Protein AF-A0A847DV76-F1 (afdb_monomer_lite)

pLDDT: mean 73.94, std 24.5, range [24.81, 95.81]

Secondary structure (DSSP, 8-state):
-EESSSS-HHHHHHHHHEE-TTSSTT--S-EE-HHHHTTTSEEEEETGGGS-HHHHHHHHHHHHHSEEE-BT--SEEE---EEEEEESS-HHHHHHTTSS-HHHHHHHTTEEEE---GGG-GGGHHHHHHHHHHHHHHHHTSPPPEE-HHHHHHHHHS--TTHHHHHHHHHHHHHHH-SSSEE-TTSS-HHHHHHHHTTSSS---------------------------------------EEEEE-----------------------PPPP--SSPPPTTHHHHHHHHHHHHHHHHS----TTSTHHHHHHHHHHHHHHHHHHHHHHHTTT-HHHHHHHHT--HHHHHHHHHHTT-SS--

Foldseek 3Di:
DDEPVVDPLVCSLCQAQWACQPLDDPRNHTDHHPLRVQAVHEDEYEAVLSHAPVVLVQVLCCLPVQWHAHRVGDDIDGGPYWYKYKHFADVVVCCVVVSHPPSSCVQQAPDKDFDDFCQVPLVCLVVLLQVLQCVLQVVVVHDRAAEDPQLSVLSSLQNPPVGSVVSSVQSNCCNPPPPDSYDYLVNGDPSSNVSSVVPPPDDDDDDDDDDDDDDDDDDDDDDDDDDDDDDDDDDDDRDTMIMTIHDDDDDDDDDDDDDDDDDDDDDDDDDDDDDPPPQDPCNVVVVVVVVVVVVVVPDDPDDPDPPPVVVVVVVVLVVLCVLLVVLCVVVVNPLCSSCVVVVHDSVVSVVSCVVSVVPPDD

Sequence (362 aa):
ALNTAAIPRELLESELFGHERGAFTGAQQMRRGRFEQAEGGTLFLDEIGDMPAELQTRLLRVLSDGQYYRVGGHQPQKANVRVIAATHQNLEERVRQGLFREDLFHRLNVIRLRLPPLRERPADVPLLARHFLQSSARELGGEAKRLTAAAMEAMTRFSWPGNVRQLENTCRWLTVMAPAQLVDAADLPPEIRDAGQTGTAGEGEPADAADTRSGERDPGAAGSGISGSARPESHASGPVAGAVVAERTVVGRSGADGSRLTDSPVSAIAPIADSADGPTPDAWVALLESEVARRLSAQLPGEPGESHSELMEQLSRAFETAVIGTALKHTRGRRIDAALKLGIGRNTITRKIQDLHLEDDG

Structure (mmCIF, N/CA/C/O backbone):
data_AF-A0A847DV76-F1
#
_entry.id   AF-A0A847DV76-F1
#
loop_
_atom_site.group_PDB
_atom_site.id
_atom_site.type_symbol
_atom_site.label_atom_id
_atom_site.label_alt_id
_atom_site.label_comp_id
_atom_site.label_asym_id
_atom_site.label_entity_id
_atom_site.label_seq_id
_atom_site.pdbx_PDB_ins_code
_atom_site.Cartn_x
_atom_site.Cartn_y
_atom_site.Cartn_z
_atom_site.occupancy
_atom_site.B_iso_or_equiv
_atom_site.auth_seq_id
_atom_site.auth_comp_id
_atom_site.auth_asym_id
_atom_site.auth_atom_id
_atom_site.pdbx_PDB_model_num
ATOM 1 N N . ALA A 1 1 ? -0.202 5.497 3.749 1.00 76.25 1 ALA A N 1
ATOM 2 C CA . ALA A 1 1 ? 0.173 4.070 3.783 1.00 76.25 1 ALA A CA 1
ATOM 3 C C . ALA A 1 1 ? 1.075 3.829 4.982 1.00 76.25 1 ALA A C 1
ATOM 5 O O . ALA A 1 1 ? 1.878 4.704 5.288 1.00 76.25 1 ALA A O 1
ATOM 6 N N . LEU A 1 2 ? 0.923 2.696 5.662 1.00 86.25 2 LEU A N 1
ATOM 7 C CA . LEU A 1 2 ? 1.784 2.266 6.758 1.00 86.25 2 LEU A CA 1
ATOM 8 C C . LEU A 1 2 ? 2.248 0.840 6.471 1.00 86.25 2 LEU A C 1
ATOM 10 O O . LEU A 1 2 ? 1.406 -0.028 6.272 1.00 86.25 2 LEU A O 1
ATOM 14 N N . ASN A 1 3 ? 3.558 0.613 6.461 1.00 86.81 3 ASN A N 1
ATOM 15 C CA . ASN A 1 3 ? 4.128 -0.724 6.360 1.00 86.81 3 ASN A CA 1
ATOM 16 C C . ASN A 1 3 ? 4.506 -1.205 7.764 1.00 86.81 3 ASN A C 1
ATOM 18 O O . ASN A 1 3 ? 5.340 -0.591 8.432 1.00 86.81 3 ASN A O 1
ATOM 22 N N . THR A 1 4 ? 3.843 -2.261 8.227 1.00 81.19 4 THR A N 1
ATOM 23 C CA . THR A 1 4 ? 4.008 -2.809 9.582 1.00 81.19 4 THR A CA 1
ATOM 24 C C . THR A 1 4 ? 5.342 -3.532 9.766 1.00 81.19 4 THR A C 1
ATOM 26 O O . THR A 1 4 ? 5.836 -3.587 10.888 1.00 81.19 4 THR A O 1
ATOM 29 N N . ALA A 1 5 ? 5.943 -4.049 8.690 1.00 80.19 5 ALA A N 1
ATOM 30 C CA . ALA A 1 5 ? 7.220 -4.758 8.726 1.00 80.19 5 ALA A CA 1
ATOM 31 C C . ALA A 1 5 ? 8.427 -3.805 8.790 1.00 80.19 5 ALA A C 1
ATOM 33 O O . ALA A 1 5 ? 9.481 -4.174 9.300 1.00 80.19 5 ALA A O 1
ATOM 34 N N . ALA A 1 6 ? 8.280 -2.570 8.299 1.00 80.31 6 ALA A N 1
ATOM 35 C CA . ALA A 1 6 ? 9.358 -1.581 8.265 1.00 80.31 6 ALA A CA 1
ATOM 36 C C . ALA A 1 6 ? 9.566 -0.828 9.595 1.00 80.31 6 ALA A C 1
ATOM 38 O O . ALA A 1 6 ? 10.595 -0.178 9.775 1.00 80.31 6 ALA A O 1
ATOM 39 N N . ILE A 1 7 ? 8.594 -0.872 10.512 1.00 82.75 7 ILE A N 1
ATOM 40 C CA . ILE A 1 7 ? 8.602 -0.085 11.752 1.00 82.75 7 ILE A CA 1
ATOM 41 C C . ILE A 1 7 ? 8.810 -1.019 12.950 1.00 82.75 7 ILE A C 1
ATOM 43 O O . ILE A 1 7 ? 8.120 -2.035 13.050 1.00 82.75 7 ILE A O 1
ATOM 47 N N . PRO A 1 8 ? 9.708 -0.683 13.898 1.00 83.88 8 PRO A N 1
ATOM 48 C CA . PRO A 1 8 ? 9.866 -1.451 15.128 1.00 83.88 8 PRO A CA 1
ATOM 49 C C . PRO A 1 8 ? 8.537 -1.634 15.866 1.00 83.88 8 PRO A C 1
ATOM 51 O O . PRO A 1 8 ? 7.743 -0.698 15.975 1.00 83.88 8 PRO A O 1
ATOM 54 N N . ARG A 1 9 ? 8.317 -2.829 16.424 1.00 79.44 9 ARG A N 1
ATOM 55 C CA . ARG A 1 9 ? 7.053 -3.214 17.084 1.00 79.44 9 ARG A CA 1
ATOM 56 C C . ARG A 1 9 ? 6.612 -2.214 18.157 1.00 79.44 9 ARG A C 1
ATOM 58 O O . ARG A 1 9 ? 5.436 -1.877 18.227 1.00 79.44 9 ARG A O 1
ATOM 65 N N . GLU A 1 10 ? 7.569 -1.706 18.929 1.00 78.31 10 GLU A N 1
ATOM 66 C CA . GLU A 1 10 ? 7.357 -0.733 20.010 1.00 78.31 10 GLU A CA 1
ATOM 67 C C . GLU A 1 10 ? 6.863 0.631 19.497 1.00 78.31 10 GLU A C 1
ATOM 69 O O . GLU A 1 10 ? 6.075 1.309 20.152 1.00 78.31 10 GLU A O 1
ATOM 74 N N . LEU A 1 11 ? 7.286 1.030 18.294 1.00 85.06 11 LEU A N 1
ATOM 75 C CA . LEU A 1 11 ? 6.891 2.298 17.676 1.00 85.06 11 LEU A CA 1
ATOM 76 C C . LEU A 1 11 ? 5.621 2.166 16.836 1.00 85.06 11 LEU A C 1
ATOM 78 O O . LEU A 1 11 ? 4.919 3.156 16.631 1.00 85.06 11 LEU A O 1
ATOM 82 N N . LEU A 1 12 ? 5.303 0.956 16.373 1.00 88.75 12 LEU A N 1
ATOM 83 C CA . LEU A 1 12 ? 4.153 0.697 15.511 1.00 88.75 12 LEU A CA 1
ATOM 84 C C . LEU A 1 12 ? 2.830 1.098 16.179 1.00 88.75 12 LEU A C 1
ATOM 86 O O . LEU A 1 12 ? 1.960 1.678 15.530 1.00 88.75 12 LEU A O 1
ATOM 90 N N . GLU A 1 13 ? 2.696 0.847 17.483 1.00 89.44 13 GLU A N 1
ATOM 91 C CA . GLU A 1 13 ? 1.523 1.249 18.265 1.00 89.44 13 GLU A CA 1
ATOM 92 C C . GLU A 1 13 ? 1.326 2.770 18.264 1.00 89.44 13 GLU A C 1
ATOM 94 O O . GLU A 1 13 ? 0.246 3.284 17.960 1.00 89.44 13 GLU A O 1
ATOM 99 N N . SER A 1 14 ? 2.407 3.482 18.575 1.00 90.12 14 SER A N 1
ATOM 100 C CA . SER A 1 14 ? 2.467 4.937 18.659 1.00 90.12 14 SER A CA 1
ATOM 101 C C . SER A 1 14 ? 2.244 5.597 17.294 1.00 90.12 14 SER A C 1
ATOM 103 O O . SER A 1 14 ? 1.562 6.616 17.203 1.00 90.12 14 SER A O 1
ATOM 105 N N . GLU A 1 15 ? 2.745 4.999 16.211 1.00 91.31 15 GLU A N 1
ATOM 106 C CA . GLU A 1 15 ? 2.480 5.455 14.843 1.00 91.31 15 GLU A CA 1
ATOM 107 C C . GLU A 1 15 ? 1.010 5.252 14.451 1.00 91.31 15 GLU A C 1
ATOM 109 O O . GLU A 1 15 ? 0.398 6.164 13.897 1.00 91.31 15 GLU A O 1
ATOM 114 N N . LEU A 1 16 ? 0.410 4.094 14.747 1.00 91.94 16 LEU A N 1
ATOM 115 C CA . LEU A 1 16 ? -0.977 3.790 14.374 1.00 91.94 16 LEU A CA 1
ATOM 116 C C . LEU A 1 16 ? -1.990 4.654 15.127 1.00 91.94 16 LEU A C 1
ATOM 118 O O . LEU A 1 16 ? -2.822 5.319 14.502 1.00 91.94 16 LEU A O 1
ATOM 122 N N . PHE A 1 17 ? -1.915 4.647 16.457 1.00 92.06 17 PHE A N 1
ATOM 123 C CA . PHE A 1 17 ? -2.936 5.234 17.329 1.00 92.06 17 PHE A CA 1
ATOM 124 C C . PHE A 1 17 ? -2.552 6.616 17.868 1.00 92.06 17 PHE A C 1
ATOM 126 O O . PHE A 1 17 ? -3.416 7.356 18.339 1.00 92.06 17 PHE A O 1
ATOM 133 N N . GLY A 1 18 ? -1.283 7.013 17.755 1.00 91.81 18 GLY A N 1
ATOM 134 C CA . GLY A 1 18 ? -0.777 8.225 18.391 1.00 91.81 18 GLY A CA 1
ATOM 135 C C . GLY A 1 18 ? -0.586 8.032 19.892 1.00 91.81 18 GLY A C 1
ATOM 136 O O . GLY A 1 18 ? -1.056 7.059 20.479 1.00 91.81 18 GLY A O 1
ATOM 137 N N . HIS A 1 19 ? 0.086 8.979 20.533 1.00 92.88 19 HIS A N 1
ATOM 138 C CA . HIS A 1 19 ? 0.346 8.936 21.970 1.00 92.88 19 HIS A CA 1
ATOM 139 C C . HIS A 1 19 ? 0.135 10.300 22.616 1.00 92.88 19 HIS A C 1
ATOM 141 O O . HIS A 1 19 ? 0.280 11.344 21.969 1.00 92.88 19 HIS A O 1
ATOM 147 N N . GLU A 1 20 ? -0.206 10.278 23.900 1.00 92.00 20 GLU A N 1
ATOM 148 C CA . GLU A 1 20 ? -0.226 11.468 24.747 1.00 92.00 20 GLU A CA 1
ATOM 149 C C . GLU A 1 20 ? 1.145 11.723 25.387 1.00 92.00 20 GLU A C 1
ATOM 151 O O . GLU A 1 20 ? 2.027 10.860 25.418 1.00 92.00 20 GLU A O 1
ATOM 156 N N . ARG A 1 21 ? 1.340 12.943 25.895 1.00 89.81 21 ARG A N 1
ATOM 157 C CA . ARG A 1 21 ? 2.575 13.316 26.589 1.00 89.81 21 ARG A CA 1
ATOM 158 C C . ARG A 1 21 ? 2.752 12.437 27.831 1.00 89.81 21 ARG A C 1
ATOM 160 O O . ARG A 1 21 ? 1.871 12.395 28.681 1.00 89.81 21 ARG A O 1
ATOM 167 N N . GLY A 1 22 ? 3.910 11.795 27.958 1.00 86.81 22 GLY A N 1
ATOM 168 C CA . GLY A 1 22 ? 4.229 10.911 29.083 1.00 86.81 22 GLY A CA 1
ATOM 169 C C . GLY A 1 22 ? 3.727 9.471 28.943 1.00 86.81 22 GLY A C 1
ATOM 170 O O . GLY A 1 22 ? 3.822 8.720 29.905 1.00 86.81 22 GLY A O 1
ATOM 171 N N . ALA A 1 23 ? 3.230 9.065 27.769 1.00 84.94 23 ALA A N 1
ATOM 172 C CA . ALA A 1 23 ? 2.740 7.704 27.539 1.00 84.94 23 ALA A CA 1
ATOM 173 C C . ALA A 1 23 ? 3.823 6.609 27.651 1.00 84.94 23 ALA A C 1
ATOM 175 O O . ALA A 1 23 ? 3.513 5.475 28.001 1.00 84.94 23 ALA A O 1
ATOM 176 N N . PHE A 1 24 ? 5.082 6.936 27.345 1.00 84.19 24 PHE A N 1
ATOM 177 C CA . PHE A 1 24 ? 6.247 6.058 27.495 1.00 84.19 24 PHE A CA 1
ATOM 178 C C . PHE A 1 24 ? 7.521 6.896 27.700 1.00 84.19 24 PHE A C 1
ATOM 180 O O . PHE A 1 24 ? 7.518 8.119 27.516 1.00 84.19 24 PHE A O 1
ATOM 187 N N . THR A 1 25 ? 8.628 6.255 28.077 1.00 79.81 25 THR A N 1
ATOM 188 C CA . THR A 1 25 ? 9.931 6.915 28.255 1.00 79.81 25 THR A CA 1
ATOM 189 C C . THR A 1 25 ? 10.411 7.520 26.931 1.00 79.81 25 THR A C 1
ATOM 191 O O . THR A 1 25 ? 10.775 6.792 26.013 1.00 79.81 25 THR A O 1
ATOM 194 N N . GLY A 1 26 ? 10.386 8.852 26.819 1.00 80.50 26 GLY A N 1
ATOM 195 C CA . GLY A 1 26 ? 10.710 9.587 25.584 1.00 80.50 26 GLY A CA 1
ATOM 196 C C . GLY A 1 26 ? 9.523 10.305 24.927 1.00 80.50 26 GLY A C 1
ATOM 197 O O . GLY A 1 26 ? 9.728 11.133 24.043 1.00 80.50 26 GLY A O 1
ATOM 198 N N . ALA A 1 27 ? 8.290 10.077 25.394 1.00 83.38 27 ALA A N 1
ATOM 199 C CA . ALA A 1 27 ? 7.085 10.760 24.914 1.00 83.38 27 ALA A CA 1
ATOM 200 C C . ALA A 1 27 ? 6.976 12.202 25.456 1.00 83.38 27 ALA A C 1
ATOM 202 O O . ALA A 1 27 ? 6.121 12.510 26.291 1.00 83.38 27 ALA A O 1
ATOM 203 N N . GLN A 1 28 ? 7.863 13.098 25.015 1.00 85.62 28 GLN A N 1
ATOM 204 C CA . GLN A 1 28 ? 7.880 14.494 25.478 1.00 85.62 28 GLN A CA 1
ATOM 205 C C . GLN A 1 28 ? 6.750 15.352 24.901 1.00 85.62 28 GLN A C 1
ATOM 207 O O . GLN A 1 28 ? 6.351 16.342 25.515 1.00 85.62 28 GLN A O 1
ATOM 212 N N . GLN A 1 29 ? 6.219 14.975 23.741 1.00 87.31 29 GLN A N 1
ATOM 213 C CA . GLN A 1 29 ? 5.149 15.693 23.057 1.00 87.31 29 GLN A CA 1
ATOM 214 C C . GLN A 1 29 ? 4.031 14.728 22.680 1.00 87.31 29 GLN A C 1
ATOM 216 O O . GLN A 1 29 ? 4.242 13.526 22.572 1.00 87.31 29 GLN A O 1
ATOM 221 N N . MET A 1 30 ? 2.831 15.262 22.482 1.00 88.62 30 MET A N 1
ATOM 222 C CA . MET A 1 30 ? 1.710 14.497 21.949 1.00 88.62 30 MET A CA 1
ATOM 223 C C . MET A 1 30 ? 1.869 14.333 20.437 1.00 88.62 30 MET A C 1
ATOM 225 O O . MET A 1 30 ? 2.147 15.304 19.731 1.00 88.62 30 MET A O 1
ATOM 229 N N . ARG A 1 31 ? 1.630 13.122 19.922 1.00 90.00 31 ARG A N 1
ATOM 230 C CA . ARG A 1 31 ? 1.707 12.830 18.484 1.00 90.00 31 ARG A CA 1
ATOM 231 C C . ARG A 1 31 ? 0.409 12.222 17.972 1.00 90.00 31 ARG A C 1
ATOM 233 O O . ARG A 1 31 ? -0.179 11.342 18.600 1.00 90.00 31 ARG A O 1
ATOM 240 N N . ARG A 1 32 ? -0.034 12.698 16.807 1.00 91.06 32 ARG A N 1
ATOM 241 C CA . ARG A 1 32 ? -1.234 12.208 16.111 1.00 91.06 32 ARG A CA 1
ATOM 242 C C . ARG A 1 32 ? -0.916 10.915 15.363 1.00 91.06 32 ARG A C 1
ATOM 244 O O . ARG A 1 32 ? 0.050 10.883 14.598 1.00 91.06 32 ARG A O 1
ATOM 251 N N . GLY A 1 33 ? -1.739 9.888 15.558 1.00 92.12 33 GLY A N 1
ATOM 252 C CA . GLY A 1 33 ? -1.591 8.590 14.896 1.00 92.12 33 GLY A CA 1
ATOM 253 C C . GLY A 1 33 ? -2.041 8.592 13.436 1.00 92.12 33 GLY A C 1
ATOM 254 O O . GLY A 1 33 ? -2.679 9.537 12.968 1.00 92.12 33 GLY A O 1
ATOM 255 N N . ARG A 1 34 ? -1.754 7.507 12.712 1.00 92.31 34 ARG A N 1
ATOM 256 C CA . ARG A 1 34 ? -2.187 7.322 11.319 1.00 92.31 34 ARG A CA 1
ATOM 257 C C . ARG A 1 34 ? -3.696 7.213 11.164 1.00 92.31 34 ARG A C 1
ATOM 259 O O . ARG A 1 34 ? -4.202 7.710 10.165 1.00 92.31 34 ARG A O 1
ATOM 266 N N . PHE A 1 35 ? -4.408 6.646 12.138 1.00 92.50 35 PHE A N 1
ATOM 267 C CA . PHE A 1 35 ? -5.875 6.668 12.125 1.00 92.50 35 PHE A CA 1
ATOM 268 C C . PHE A 1 35 ? -6.417 8.098 12.138 1.00 92.50 35 PHE A C 1
ATOM 270 O O . PHE A 1 35 ? -7.274 8.437 11.333 1.00 92.50 35 PHE A O 1
ATOM 277 N N . GLU A 1 36 ? -5.836 8.963 12.967 1.00 91.50 36 GLU A N 1
ATOM 278 C CA . GLU A 1 36 ? -6.245 10.365 13.068 1.00 91.50 36 GLU A CA 1
ATOM 279 C C . GLU A 1 36 ? -5.897 11.176 11.810 1.00 91.50 36 GLU A C 1
ATOM 281 O O . GLU A 1 36 ? -6.612 12.098 11.427 1.00 91.50 36 GLU A O 1
ATOM 286 N N . GLN A 1 37 ? -4.765 10.859 11.175 1.00 91.56 37 GLN A N 1
ATOM 287 C CA . GLN A 1 37 ? -4.332 11.498 9.928 1.00 91.56 37 GLN A CA 1
ATOM 288 C C . GLN A 1 37 ? -5.180 11.061 8.727 1.00 91.56 37 GLN A C 1
ATOM 290 O O . GLN A 1 37 ? -5.309 11.823 7.774 1.00 91.56 37 GLN A O 1
ATOM 295 N N . ALA A 1 38 ? -5.730 9.845 8.766 1.00 93.12 38 ALA A N 1
ATOM 296 C CA . ALA A 1 38 ? -6.545 9.266 7.703 1.00 93.12 38 ALA A CA 1
ATOM 297 C C . ALA A 1 38 ? -8.055 9.496 7.898 1.00 93.12 38 ALA A C 1
ATOM 299 O O . ALA A 1 38 ? -8.848 8.909 7.162 1.00 93.12 38 ALA A O 1
ATOM 300 N N . GLU A 1 39 ? -8.452 10.324 8.867 1.00 92.38 39 GLU A N 1
ATOM 301 C CA . GLU A 1 39 ? -9.852 10.640 9.162 1.00 92.38 39 GLU A CA 1
ATOM 302 C C . GLU A 1 39 ? -10.585 11.173 7.919 1.00 92.38 39 GLU A C 1
ATOM 304 O O . GLU A 1 39 ? -10.122 12.097 7.250 1.00 92.38 39 GLU A O 1
ATOM 309 N N . GLY A 1 40 ? -11.729 10.568 7.593 1.00 92.69 40 GLY A N 1
ATOM 310 C CA . GLY A 1 40 ? -12.506 10.847 6.380 1.00 92.69 40 GLY A CA 1
ATOM 311 C C . GLY A 1 40 ? -11.904 10.283 5.085 1.00 92.69 40 GLY A C 1
ATOM 312 O O . GLY A 1 40 ? -12.438 10.541 4.008 1.00 92.69 40 GLY A O 1
ATOM 313 N N . GLY A 1 41 ? -10.805 9.530 5.167 1.00 94.31 41 GLY A N 1
ATOM 314 C CA . GLY A 1 41 ? -10.060 9.001 4.029 1.00 94.31 41 GLY A CA 1
ATOM 315 C C . GLY A 1 41 ? -9.880 7.483 4.069 1.00 94.31 41 GLY A C 1
ATOM 316 O O . GLY A 1 41 ? -10.758 6.726 4.483 1.00 94.31 41 GLY A O 1
ATOM 317 N N . THR A 1 42 ? -8.727 7.023 3.576 1.00 94.81 42 THR A N 1
ATOM 318 C CA . THR A 1 42 ? -8.368 5.599 3.517 1.00 94.81 42 THR A CA 1
ATOM 319 C C . THR A 1 42 ? -7.003 5.357 4.153 1.00 94.81 42 THR A C 1
ATOM 321 O O . THR A 1 42 ? -6.023 6.027 3.827 1.00 94.81 42 THR A O 1
ATOM 324 N N . LEU A 1 43 ? -6.924 4.358 5.029 1.00 94.19 43 LEU A N 1
ATOM 325 C CA . LEU A 1 43 ? -5.695 3.858 5.622 1.00 94.19 43 LEU A CA 1
ATOM 326 C C . LEU A 1 43 ? -5.293 2.545 4.947 1.00 94.19 43 LEU A C 1
ATOM 328 O O . LEU A 1 43 ? -5.984 1.534 5.058 1.00 94.19 43 LEU A O 1
ATOM 332 N N . PHE A 1 44 ? -4.150 2.577 4.262 1.00 95.81 44 PHE A N 1
ATOM 333 C CA . PHE A 1 44 ? -3.509 1.386 3.711 1.00 95.81 44 PHE A CA 1
ATOM 334 C C . PHE A 1 44 ? -2.527 0.791 4.725 1.00 95.81 44 PHE A C 1
AT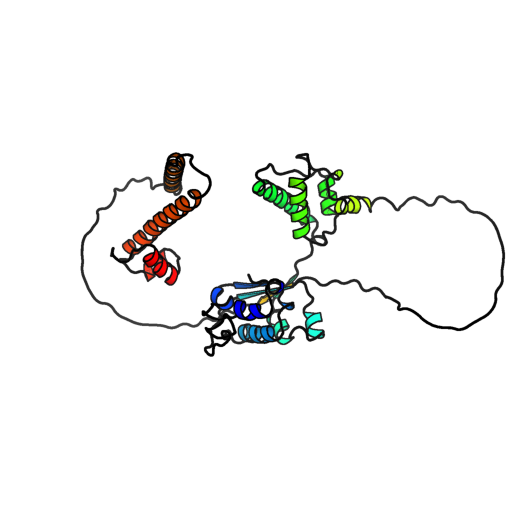OM 336 O O . PHE A 1 44 ? -1.579 1.480 5.116 1.00 95.81 44 PHE A O 1
ATOM 343 N N . LEU A 1 45 ? -2.770 -0.454 5.133 1.00 93.88 45 LEU A N 1
ATOM 344 C CA . LEU A 1 45 ? -1.955 -1.254 6.042 1.00 93.88 45 LEU A CA 1
ATOM 345 C C . LEU A 1 45 ? -1.239 -2.342 5.241 1.00 93.88 45 LEU A C 1
ATOM 347 O O . LEU A 1 45 ? -1.839 -3.350 4.882 1.00 93.88 45 LEU A O 1
ATOM 351 N N . ASP A 1 46 ? 0.036 -2.128 4.961 1.00 94.25 46 ASP A N 1
ATOM 352 C CA . ASP A 1 46 ? 0.881 -3.107 4.291 1.00 94.25 46 ASP A CA 1
ATOM 353 C C . ASP A 1 46 ? 1.500 -4.058 5.318 1.00 94.25 46 ASP A C 1
ATOM 355 O O . ASP A 1 46 ? 1.838 -3.640 6.425 1.00 94.25 46 ASP A O 1
ATOM 359 N N . GLU A 1 47 ? 1.635 -5.322 4.941 1.00 93.62 47 GLU A N 1
ATOM 360 C CA . GLU A 1 47 ? 2.109 -6.432 5.773 1.00 93.62 47 GLU A CA 1
ATOM 361 C C . GLU A 1 47 ? 1.328 -6.690 7.071 1.00 93.62 47 GLU A C 1
ATOM 363 O O . GLU A 1 47 ? 1.882 -7.031 8.118 1.00 93.62 47 GLU A O 1
ATOM 368 N N . ILE A 1 48 ? -0.006 -6.609 7.007 1.00 93.19 48 ILE A N 1
ATOM 369 C CA . ILE A 1 48 ? -0.879 -6.701 8.190 1.00 93.19 48 ILE A CA 1
ATOM 370 C C . ILE A 1 48 ? -0.638 -7.937 9.061 1.00 93.19 48 ILE A C 1
ATOM 372 O O . ILE A 1 48 ? -0.823 -7.876 10.274 1.00 93.19 48 ILE A O 1
ATOM 376 N N . GLY A 1 49 ? -0.220 -9.061 8.482 1.00 90.31 49 GLY A N 1
ATOM 377 C CA . GLY A 1 49 ? -0.026 -10.256 9.285 1.00 90.31 49 GLY A CA 1
ATOM 378 C C . GLY A 1 49 ? 1.199 -10.180 10.212 1.00 90.31 49 GLY A C 1
ATOM 379 O O . GLY A 1 49 ? 1.212 -10.887 11.212 1.00 90.31 49 GLY A O 1
ATOM 380 N N . ASP A 1 50 ? 2.182 -9.306 9.959 1.00 89.50 50 ASP A N 1
ATOM 381 C CA . ASP A 1 50 ? 3.330 -9.095 10.865 1.00 89.50 50 ASP A CA 1
ATOM 382 C C . ASP A 1 50 ? 2.990 -8.221 12.082 1.00 89.50 50 ASP A C 1
ATOM 384 O O . ASP A 1 50 ? 3.839 -7.937 12.930 1.00 89.50 50 ASP A O 1
ATOM 388 N N . MET A 1 51 ? 1.723 -7.820 12.200 1.00 90.62 51 MET A N 1
ATOM 389 C CA . MET A 1 51 ? 1.210 -7.067 13.332 1.00 90.62 51 MET A CA 1
ATOM 390 C C . MET A 1 51 ? 1.200 -7.915 14.621 1.00 90.62 51 MET A C 1
ATOM 392 O O . MET A 1 51 ? 0.600 -8.991 14.638 1.00 90.62 51 MET A O 1
ATOM 396 N N . PRO A 1 52 ? 1.768 -7.419 15.737 1.00 91.12 52 PRO A N 1
ATOM 397 C CA . PRO A 1 52 ? 1.680 -8.073 17.045 1.00 91.12 52 PRO A CA 1
ATOM 398 C C . PRO A 1 52 ? 0.236 -8.257 17.541 1.00 91.12 52 PRO A C 1
ATOM 400 O O . PRO A 1 52 ? -0.624 -7.407 17.302 1.00 91.12 52 PRO A O 1
ATOM 403 N N . ALA A 1 53 ? -0.021 -9.322 18.310 1.00 90.06 53 ALA A N 1
ATOM 404 C CA . ALA A 1 53 ? -1.358 -9.684 18.807 1.00 90.06 53 ALA A CA 1
ATOM 405 C C . ALA A 1 53 ? -2.052 -8.576 19.631 1.00 90.06 53 ALA A C 1
ATOM 407 O O . ALA A 1 53 ? -3.274 -8.395 19.564 1.00 90.06 53 ALA A O 1
ATOM 408 N N . GLU A 1 54 ? -1.277 -7.791 20.382 1.00 88.69 54 GLU A N 1
ATOM 409 C CA . GLU A 1 54 ? -1.787 -6.650 21.151 1.00 88.69 54 GLU A CA 1
ATOM 410 C C . GLU A 1 54 ? -2.389 -5.574 20.234 1.00 88.69 54 GLU A C 1
ATOM 412 O O . GLU A 1 54 ? -3.485 -5.065 20.490 1.00 88.69 54 GLU A O 1
ATOM 417 N N . LEU A 1 55 ? -1.727 -5.292 19.108 1.00 91.50 55 LEU A N 1
ATOM 418 C CA . LEU A 1 55 ? -2.204 -4.330 18.115 1.00 91.50 55 LEU A CA 1
ATOM 419 C C . LEU A 1 55 ? -3.375 -4.878 17.306 1.00 91.50 55 LEU A C 1
ATOM 421 O O . LEU A 1 55 ? -4.297 -4.119 17.012 1.00 91.50 55 LEU A O 1
ATOM 425 N N . GLN A 1 56 ? -3.397 -6.185 17.025 1.00 93.62 56 GLN A N 1
ATOM 426 C CA . GLN A 1 56 ? -4.536 -6.840 16.373 1.00 93.62 56 GLN A CA 1
ATOM 427 C C . GLN A 1 56 ? -5.829 -6.627 17.177 1.00 93.62 56 GLN A C 1
ATOM 429 O O . GLN A 1 56 ? -6.866 -6.280 16.616 1.00 93.62 56 GLN A O 1
ATOM 434 N N . THR A 1 57 ? -5.754 -6.751 18.506 1.00 90.69 57 THR A N 1
ATOM 435 C CA . THR A 1 57 ? -6.905 -6.541 19.400 1.00 90.69 57 THR A CA 1
ATOM 436 C C . THR A 1 57 ? -7.409 -5.096 19.347 1.00 90.69 57 THR A C 1
ATOM 438 O O . THR A 1 57 ? -8.616 -4.850 19.338 1.00 90.69 57 THR A O 1
ATOM 441 N N . ARG A 1 58 ? -6.501 -4.117 19.280 1.00 90.56 58 ARG A N 1
ATOM 442 C CA . ARG A 1 58 ? -6.883 -2.704 19.156 1.00 90.56 58 ARG A CA 1
ATOM 443 C C . ARG A 1 58 ? -7.455 -2.386 17.784 1.00 90.56 58 ARG A C 1
ATOM 445 O O . ARG A 1 58 ? -8.479 -1.717 17.708 1.00 90.56 58 ARG A O 1
ATOM 452 N N . LEU A 1 59 ? -6.842 -2.902 16.721 1.00 93.06 59 LEU A N 1
ATOM 453 C CA . LEU A 1 59 ? -7.342 -2.753 15.359 1.00 93.06 59 LEU A CA 1
ATOM 454 C C . LEU A 1 59 ? -8.755 -3.330 15.221 1.00 93.06 59 LEU A C 1
ATOM 456 O O . LEU A 1 59 ? -9.622 -2.679 14.646 1.00 93.06 59 LEU A O 1
ATOM 460 N N . LEU A 1 60 ? -9.013 -4.500 15.808 1.00 92.94 60 LEU A N 1
ATOM 461 C CA . LEU A 1 60 ? -10.345 -5.101 15.843 1.00 92.94 60 LEU A CA 1
ATOM 462 C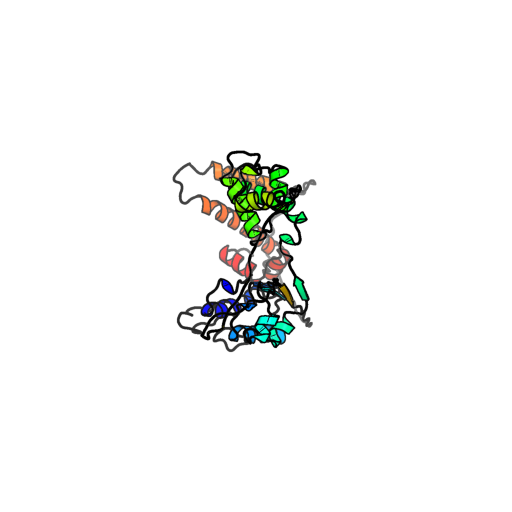 C . LEU A 1 60 ? -11.380 -4.171 16.487 1.00 92.94 60 LEU A C 1
ATOM 464 O O . LEU A 1 60 ? -12.475 -4.025 15.942 1.00 92.94 60 LEU A O 1
ATOM 468 N N . ARG A 1 61 ? -11.042 -3.520 17.610 1.00 90.75 61 ARG A N 1
ATOM 469 C CA . ARG A 1 61 ? -11.924 -2.532 18.258 1.00 90.75 61 ARG A CA 1
ATOM 470 C C . ARG A 1 61 ? -12.205 -1.346 17.343 1.00 90.75 61 ARG A C 1
ATOM 472 O O . ARG A 1 61 ? -13.357 -0.958 17.206 1.00 90.75 61 ARG A O 1
ATOM 479 N N . VAL A 1 62 ? -11.190 -0.830 16.648 1.00 92.56 62 VAL A N 1
ATOM 480 C CA . VAL A 1 62 ? -11.385 0.271 15.688 1.00 92.56 62 VAL A CA 1
ATOM 481 C C . VAL A 1 62 ? -12.325 -0.146 14.563 1.00 92.56 62 VAL A C 1
ATOM 483 O O . VAL A 1 62 ? -13.262 0.577 14.239 1.00 92.56 62 VAL A O 1
ATOM 486 N N . LEU A 1 63 ? -12.113 -1.332 13.989 1.00 91.69 63 LEU A N 1
ATOM 487 C CA . LEU A 1 63 ? -12.928 -1.837 12.887 1.00 91.69 63 LEU A CA 1
ATOM 488 C C . LEU A 1 63 ? -14.359 -2.176 13.315 1.00 91.69 63 LEU A C 1
ATOM 490 O O . LEU A 1 63 ? -15.267 -2.077 12.488 1.00 91.69 63 LEU A O 1
ATOM 494 N N . SER A 1 64 ? -14.562 -2.598 14.564 1.00 88.62 64 SER A N 1
ATOM 495 C CA . SER A 1 64 ? -15.865 -3.020 15.096 1.00 88.62 64 SER A CA 1
ATOM 496 C C . SER A 1 64 ? -16.680 -1.844 15.626 1.00 88.62 64 SER A C 1
ATOM 498 O O . SER A 1 64 ? -17.816 -1.655 15.187 1.00 88.62 64 SER A O 1
ATOM 500 N N . ASP A 1 65 ? -16.075 -1.038 16.499 1.00 88.00 65 ASP A N 1
ATOM 501 C CA . ASP A 1 65 ? -16.740 0.012 17.275 1.00 88.00 65 ASP A CA 1
ATOM 502 C C . ASP A 1 65 ? -16.565 1.409 16.656 1.00 88.00 65 ASP A C 1
ATOM 504 O O . ASP A 1 65 ? -17.261 2.347 17.040 1.00 88.00 65 ASP A O 1
ATOM 508 N N . GLY A 1 66 ? -15.631 1.578 15.711 1.00 88.00 66 GLY A N 1
ATOM 509 C CA . GLY A 1 66 ? -15.336 2.874 15.089 1.00 88.00 66 GLY A CA 1
ATOM 510 C C . GLY A 1 66 ? -14.655 3.865 16.035 1.00 88.00 66 GLY A C 1
ATOM 511 O O . GLY A 1 66 ? -14.710 5.074 15.809 1.00 88.00 66 GLY A O 1
ATOM 512 N N . GLN A 1 67 ? -14.041 3.376 17.113 1.00 91.38 67 GLN A N 1
ATOM 513 C CA . GLN A 1 67 ? -13.350 4.199 18.102 1.00 91.38 67 GLN A CA 1
ATOM 514 C C . GLN A 1 67 ? -12.045 3.558 18.568 1.00 91.38 67 GLN A C 1
ATOM 516 O O . GLN A 1 67 ? -11.881 2.337 18.544 1.00 91.38 67 GLN A O 1
ATOM 521 N N . TYR A 1 68 ? -11.110 4.394 19.005 1.00 92.12 68 TYR A N 1
ATOM 522 C CA . TYR A 1 68 ? -9.815 3.976 19.531 1.00 92.12 68 TYR A CA 1
ATOM 523 C C . TYR A 1 68 ? -9.318 4.945 20.602 1.00 92.12 68 TYR A C 1
ATOM 525 O O . TYR A 1 68 ? -9.851 6.038 20.769 1.00 92.12 68 TYR A O 1
ATOM 533 N N . TYR A 1 69 ? -8.274 4.548 21.322 1.00 91.25 69 TYR A N 1
ATOM 534 C CA . TYR A 1 69 ? -7.619 5.377 22.331 1.00 91.25 69 TYR A CA 1
ATOM 535 C C . TYR A 1 69 ? -6.175 5.629 21.911 1.00 91.25 69 TYR A C 1
ATOM 537 O O . TYR A 1 69 ? -5.530 4.745 21.341 1.00 91.25 69 TYR A O 1
ATOM 545 N N . ARG A 1 70 ? -5.666 6.828 22.205 1.00 91.75 70 ARG A N 1
ATOM 546 C CA . ARG A 1 70 ? -4.229 7.117 22.102 1.00 91.75 70 ARG A CA 1
ATOM 547 C C . ARG A 1 70 ? -3.475 6.273 23.130 1.00 91.75 70 ARG A C 1
ATOM 549 O O . ARG A 1 70 ? -4.022 5.941 24.181 1.00 91.75 70 ARG A O 1
ATOM 556 N N . VAL A 1 71 ? -2.207 5.972 22.869 1.00 90.38 71 VAL A N 1
ATOM 557 C CA . VAL A 1 71 ? -1.342 5.339 23.875 1.00 90.38 71 VAL A CA 1
ATOM 558 C C . VAL A 1 71 ? -1.216 6.277 25.077 1.00 90.38 71 VAL A C 1
ATOM 560 O O . VAL A 1 71 ? -0.869 7.449 24.912 1.00 90.38 71 VAL A O 1
ATOM 563 N N . GLY A 1 72 ? -1.547 5.770 26.266 1.00 86.88 72 GLY A N 1
ATOM 564 C CA . GLY A 1 72 ? -1.592 6.545 27.512 1.00 86.88 72 GLY A CA 1
ATOM 565 C C . GLY A 1 72 ? -2.799 7.481 27.656 1.00 86.88 72 GLY A C 1
ATOM 566 O O . GLY A 1 72 ? -2.928 8.123 28.690 1.00 86.88 72 GLY A O 1
ATOM 567 N N . GLY A 1 73 ? -3.682 7.553 26.655 1.00 87.00 73 GLY A N 1
ATOM 568 C CA . GLY A 1 73 ? -4.868 8.404 26.682 1.00 87.00 73 GLY A CA 1
ATOM 569 C C . GLY A 1 73 ? -6.113 7.674 27.178 1.00 87.00 73 GLY A C 1
ATOM 570 O O . GLY A 1 73 ? -6.304 6.483 26.932 1.00 87.00 73 GLY A O 1
ATOM 571 N N . HIS A 1 74 ? -7.005 8.412 27.838 1.00 87.00 74 HIS A N 1
ATOM 572 C CA . HIS A 1 74 ? -8.270 7.879 28.365 1.00 87.00 74 HIS A CA 1
ATOM 573 C C . HIS A 1 74 ? -9.503 8.337 27.577 1.00 87.00 74 HIS A C 1
ATOM 575 O O . HIS A 1 74 ? -10.603 7.832 27.797 1.00 87.00 74 HIS A O 1
ATOM 581 N N . GLN A 1 75 ? -9.339 9.285 26.651 1.00 89.19 75 GLN A N 1
ATOM 582 C CA . GLN A 1 75 ? -10.441 9.799 25.841 1.00 89.19 75 GLN A CA 1
ATOM 583 C C . GLN A 1 75 ? -10.602 8.985 24.548 1.00 89.19 75 GLN A C 1
ATOM 585 O O . GLN A 1 75 ? -9.636 8.883 23.782 1.00 89.19 75 GLN A O 1
ATOM 590 N N . PRO A 1 76 ? -11.801 8.436 24.268 1.00 91.38 76 PRO A N 1
ATOM 591 C CA . PRO A 1 76 ? -12.059 7.743 23.014 1.00 91.38 76 PRO A CA 1
ATOM 592 C C . PRO A 1 76 ? -12.053 8.734 21.844 1.00 91.38 76 PRO A C 1
ATOM 594 O O . PRO A 1 76 ? -12.645 9.811 21.908 1.00 91.38 76 PRO A O 1
ATOM 597 N N . GLN A 1 77 ? -11.393 8.349 20.759 1.00 90.44 77 GLN A N 1
ATOM 598 C CA . GLN A 1 77 ? -11.345 9.061 19.486 1.00 90.44 77 GLN A CA 1
ATOM 599 C C . GLN A 1 77 ? -12.174 8.284 18.466 1.00 90.44 77 GLN A C 1
ATOM 601 O O . GLN A 1 77 ? -12.024 7.067 18.351 1.00 90.44 77 GLN A O 1
ATOM 606 N N . LYS A 1 78 ? -13.047 8.970 17.724 1.00 90.19 78 LYS A N 1
ATOM 607 C CA . LYS A 1 78 ? -13.771 8.351 16.607 1.00 90.19 78 LYS A CA 1
ATOM 608 C C . LYS A 1 78 ? -12.814 8.151 15.432 1.00 90.19 78 LYS A C 1
ATOM 610 O O . LYS A 1 78 ? -11.991 9.020 15.169 1.00 90.19 78 LYS A O 1
ATOM 615 N N . ALA A 1 79 ? -12.939 7.017 14.753 1.00 89.50 79 ALA A N 1
ATOM 616 C CA . ALA A 1 79 ? -12.230 6.714 13.519 1.00 89.50 79 ALA A CA 1
ATOM 617 C C . ALA A 1 79 ? -13.246 6.518 12.395 1.00 89.50 79 ALA A C 1
ATOM 619 O O . ALA A 1 79 ? -13.924 5.491 12.333 1.00 89.50 79 ALA A O 1
ATOM 620 N N . ASN A 1 80 ? -13.330 7.487 11.490 1.00 92.00 80 ASN A N 1
ATOM 621 C CA . ASN A 1 80 ? -14.058 7.346 10.236 1.00 92.00 80 ASN A CA 1
ATOM 622 C C . ASN A 1 80 ? -13.057 7.140 9.097 1.00 92.00 80 ASN A C 1
ATOM 624 O O . ASN A 1 80 ? -12.710 8.076 8.378 1.00 92.00 80 ASN A O 1
ATOM 628 N N . VAL A 1 81 ? -12.546 5.916 8.968 1.00 93.00 81 VAL A N 1
ATOM 629 C CA . VAL A 1 81 ? -11.456 5.598 8.039 1.00 93.00 81 VAL A CA 1
ATOM 630 C C . VAL A 1 81 ? -11.755 4.300 7.304 1.00 93.00 81 VAL A C 1
ATOM 632 O O . VAL A 1 81 ? -12.034 3.275 7.927 1.00 93.00 81 VAL A O 1
ATOM 635 N N . ARG A 1 82 ? -11.636 4.310 5.973 1.00 93.25 82 ARG A N 1
ATOM 636 C CA . ARG A 1 82 ? -11.664 3.080 5.175 1.00 93.25 82 ARG A CA 1
ATOM 637 C C . ARG A 1 82 ? -10.341 2.342 5.336 1.00 93.25 82 ARG A C 1
ATOM 639 O O . ARG A 1 82 ? -9.288 2.934 5.125 1.00 93.25 82 ARG A O 1
ATOM 646 N N . VAL A 1 83 ? -10.373 1.054 5.661 1.00 92.69 83 VAL A N 1
ATOM 647 C CA . VAL A 1 83 ? -9.148 0.263 5.836 1.00 92.69 83 VAL A CA 1
ATOM 648 C C . VAL A 1 83 ? -8.945 -0.660 4.642 1.00 92.69 83 VAL A C 1
ATOM 650 O O . VAL A 1 83 ? -9.840 -1.420 4.268 1.00 92.69 83 VAL A O 1
ATOM 653 N N . ILE A 1 84 ? -7.753 -0.581 4.052 1.00 94.81 84 ILE A N 1
ATOM 654 C CA . ILE A 1 84 ? -7.263 -1.516 3.039 1.00 94.81 84 ILE A CA 1
ATOM 655 C C . ILE A 1 84 ? -6.017 -2.171 3.616 1.00 94.81 84 ILE A C 1
ATOM 657 O O . ILE A 1 84 ? -5.034 -1.489 3.881 1.00 94.81 84 ILE A O 1
ATOM 661 N N . ALA A 1 85 ? -6.053 -3.477 3.825 1.00 94.44 85 ALA A N 1
ATOM 662 C CA . ALA A 1 85 ? -4.907 -4.238 4.297 1.00 94.44 85 ALA A CA 1
ATOM 663 C C . ALA A 1 85 ? -4.259 -5.003 3.140 1.00 94.44 85 ALA A C 1
ATOM 665 O O . ALA A 1 85 ? -4.947 -5.355 2.191 1.00 94.44 85 ALA A O 1
ATOM 666 N N . ALA A 1 86 ? -2.964 -5.283 3.220 1.00 94.44 86 ALA A N 1
ATOM 667 C CA . ALA A 1 86 ? -2.233 -6.175 2.329 1.00 94.44 86 ALA A CA 1
ATOM 668 C C . ALA A 1 86 ? -1.265 -7.034 3.148 1.00 94.44 86 ALA A C 1
ATOM 670 O O . ALA A 1 86 ? -0.807 -6.626 4.212 1.00 94.44 86 ALA A O 1
ATOM 671 N N . THR A 1 87 ? -0.972 -8.245 2.683 1.00 93.25 87 THR A N 1
ATOM 672 C CA . THR A 1 87 ? 0.071 -9.097 3.268 1.00 93.25 87 THR A CA 1
ATOM 673 C C . THR A 1 87 ? 0.534 -10.131 2.262 1.00 93.25 87 THR A C 1
ATOM 675 O O . THR A 1 87 ? -0.283 -10.592 1.468 1.00 93.25 87 THR A O 1
ATOM 678 N N . HIS A 1 88 ? 1.810 -10.521 2.318 1.00 90.12 88 HIS A N 1
ATOM 679 C CA . HIS A 1 88 ? 2.349 -11.644 1.541 1.00 90.12 88 HIS A CA 1
ATOM 680 C C . HIS A 1 88 ? 2.128 -13.025 2.176 1.00 90.12 88 HIS A C 1
ATOM 682 O O . HIS A 1 88 ? 2.344 -14.042 1.520 1.00 90.12 88 HIS A O 1
ATOM 688 N N . GLN A 1 89 ? 1.715 -13.085 3.442 1.00 89.56 89 GLN A N 1
ATOM 689 C CA . GLN A 1 89 ? 1.614 -14.345 4.178 1.00 89.56 89 GLN A CA 1
ATOM 690 C C . GLN A 1 89 ? 0.197 -14.917 4.127 1.00 89.56 89 GLN A C 1
ATOM 692 O O . GLN A 1 89 ? -0.786 -14.194 3.974 1.00 89.56 89 GLN A O 1
ATOM 697 N N . ASN A 1 90 ? 0.093 -16.234 4.300 1.00 91.62 90 ASN A N 1
ATOM 698 C CA . ASN A 1 90 ? -1.192 -16.917 4.404 1.00 91.62 90 ASN A CA 1
ATOM 699 C C . ASN A 1 90 ? -1.831 -16.618 5.768 1.00 91.62 90 ASN A C 1
ATOM 701 O O . ASN A 1 90 ? -1.372 -17.131 6.790 1.00 91.62 90 ASN A O 1
ATOM 705 N N . LEU A 1 91 ? -2.858 -15.767 5.797 1.00 92.19 91 LEU A N 1
ATOM 706 C CA . LEU A 1 91 ? -3.520 -15.415 7.054 1.00 92.19 91 LEU A CA 1
ATOM 707 C C . LEU A 1 91 ? -4.289 -16.600 7.639 1.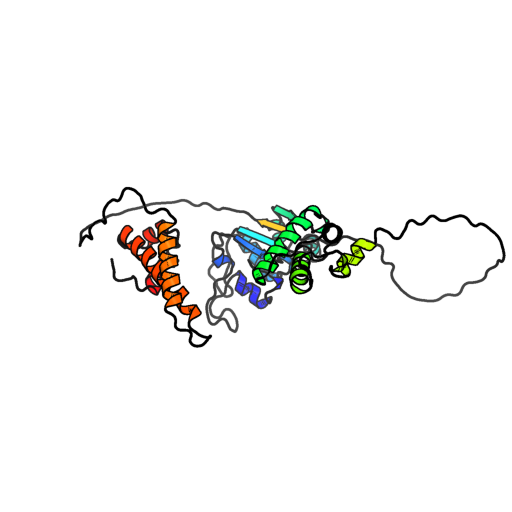00 92.19 91 LEU A C 1
ATOM 709 O O . LEU A 1 91 ? -4.302 -16.745 8.855 1.00 92.19 91 LEU A O 1
ATOM 713 N N . GLU A 1 92 ? -4.862 -17.474 6.812 1.00 92.38 92 GLU A N 1
ATOM 714 C CA . GLU A 1 92 ? -5.580 -18.664 7.275 1.00 92.38 92 GLU A CA 1
ATOM 715 C C . GLU A 1 92 ? -4.659 -19.617 8.055 1.00 92.38 92 GLU A C 1
ATOM 717 O O . GLU A 1 92 ? -5.024 -20.130 9.114 1.00 92.38 92 GLU A O 1
ATOM 722 N N . GLU A 1 93 ? -3.433 -19.808 7.568 1.00 94.81 93 GLU A N 1
ATOM 723 C CA . GLU A 1 93 ? -2.398 -20.578 8.259 1.00 94.81 93 GLU A CA 1
ATOM 724 C C . GLU A 1 93 ? -1.967 -19.893 9.561 1.00 94.81 93 GLU A C 1
ATOM 726 O O . GLU A 1 93 ? -1.879 -20.537 10.606 1.00 94.81 93 GLU A O 1
ATOM 731 N N . ARG A 1 94 ? -1.758 -18.569 9.534 1.00 92.31 94 ARG A N 1
ATOM 732 C CA . ARG A 1 94 ? -1.379 -17.809 10.736 1.00 92.31 94 ARG A CA 1
ATOM 733 C C . ARG A 1 94 ? -2.466 -17.811 11.809 1.00 92.31 94 ARG A C 1
ATOM 735 O O . ARG A 1 94 ? -2.131 -17.814 12.993 1.00 92.31 94 ARG A O 1
ATOM 742 N N . VAL A 1 95 ? -3.738 -17.859 11.417 1.00 94.06 95 VAL A N 1
ATOM 743 C CA . VAL A 1 95 ? -4.861 -18.063 12.341 1.00 94.06 95 VAL A CA 1
ATOM 744 C C . VAL A 1 95 ? -4.793 -19.454 12.965 1.00 94.06 95 VAL A C 1
ATOM 746 O O . VAL A 1 95 ? -4.860 -19.572 14.187 1.00 94.06 95 VAL A O 1
ATOM 749 N N . ARG A 1 96 ? -4.560 -20.505 12.166 1.00 94.38 96 ARG A N 1
ATOM 750 C CA . ARG A 1 96 ? -4.420 -21.880 12.680 1.00 94.38 96 ARG A CA 1
ATOM 751 C C . ARG A 1 96 ? -3.259 -22.029 13.668 1.00 94.38 96 ARG A C 1
ATOM 753 O O . ARG A 1 96 ? -3.361 -22.788 14.624 1.00 94.38 96 ARG A O 1
ATOM 760 N N . GLN A 1 97 ? -2.176 -21.289 13.451 1.00 93.88 97 GLN A N 1
ATOM 761 C CA . GLN A 1 97 ? -1.000 -21.256 14.326 1.00 93.88 97 GLN A CA 1
ATOM 762 C C . GLN A 1 97 ? -1.175 -20.353 15.562 1.00 93.88 97 GLN A C 1
ATOM 764 O O . GLN A 1 97 ? -0.271 -20.275 16.390 1.00 93.88 97 GLN A O 1
ATOM 769 N N . GLY A 1 98 ? -2.302 -19.642 15.695 1.00 90.94 98 GLY A N 1
ATOM 770 C CA . GLY A 1 98 ? -2.557 -18.710 16.799 1.00 90.94 98 GLY A CA 1
ATOM 771 C C . GLY A 1 98 ? -1.738 -17.413 16.745 1.00 90.94 98 GLY A C 1
ATOM 772 O O . GLY A 1 98 ? -1.727 -16.654 17.711 1.00 90.94 98 GLY A O 1
ATOM 773 N N . LEU A 1 99 ? -1.055 -17.139 15.628 1.00 90.75 99 LEU A N 1
ATOM 774 C CA . LEU A 1 99 ? -0.253 -15.925 15.416 1.00 90.75 99 LEU A CA 1
ATOM 775 C C . LEU A 1 99 ? -1.097 -14.740 14.930 1.00 90.75 99 LEU A C 1
ATOM 777 O O . LEU A 1 99 ? -0.690 -13.582 15.050 1.00 90.75 99 LEU A O 1
ATOM 781 N N . PHE A 1 100 ? -2.275 -15.022 14.380 1.00 94.75 100 PHE A N 1
ATOM 782 C CA . PHE A 1 100 ? -3.228 -14.019 13.932 1.00 94.75 100 PHE A CA 1
ATOM 783 C C . PHE A 1 100 ? -4.611 -14.325 14.493 1.00 94.75 100 PHE A C 1
ATOM 785 O O . PHE A 1 100 ? -5.034 -15.479 14.521 1.00 94.75 100 PHE A O 1
ATOM 792 N N . ARG A 1 101 ? -5.327 -13.304 14.958 1.00 93.94 101 ARG A N 1
ATOM 793 C CA . ARG A 1 101 ? -6.650 -13.511 15.540 1.00 93.94 101 ARG A CA 1
ATOM 794 C C . ARG A 1 101 ? -7.692 -13.801 14.460 1.00 93.94 101 ARG A C 1
ATOM 796 O O . ARG A 1 101 ? -7.796 -13.088 13.461 1.00 93.94 101 ARG A O 1
ATOM 803 N N . GLU A 1 102 ? -8.498 -14.826 14.710 1.00 94.12 102 GLU A N 1
ATOM 804 C CA . GLU A 1 102 ? -9.584 -15.256 13.827 1.00 94.12 102 GLU A CA 1
ATOM 805 C C . GLU A 1 102 ? -10.646 -14.156 13.639 1.00 94.12 102 GLU A C 1
ATOM 807 O O . GLU A 1 102 ? -11.064 -13.869 12.518 1.00 94.12 102 GLU A O 1
ATOM 812 N N . ASP A 1 103 ? -11.017 -13.462 14.720 1.00 93.75 103 ASP A N 1
ATOM 813 C CA . ASP A 1 103 ? -11.992 -12.362 14.706 1.00 93.75 103 ASP A CA 1
ATOM 814 C C . ASP A 1 103 ? -11.583 -11.208 13.767 1.00 93.75 103 ASP A C 1
ATOM 816 O O . ASP A 1 103 ? -12.385 -10.721 12.962 1.00 93.75 103 ASP A O 1
ATOM 820 N N . LEU A 1 104 ? -10.314 -10.804 13.815 1.00 93.81 104 LEU A N 1
ATOM 821 C CA . LEU A 1 104 ? -9.746 -9.790 12.936 1.00 93.81 104 LEU A CA 1
ATOM 822 C C . LEU A 1 104 ? -9.672 -10.281 11.488 1.00 93.81 104 LEU A C 1
ATOM 824 O O . LEU A 1 104 ? -9.984 -9.514 10.575 1.00 93.81 104 LEU A O 1
ATOM 828 N N . PHE A 1 105 ? -9.293 -11.545 11.270 1.00 93.38 105 PHE A N 1
ATOM 829 C CA . PHE A 1 105 ? -9.250 -12.135 9.933 1.00 93.38 105 PHE A CA 1
ATOM 830 C C . PHE A 1 105 ? -10.618 -12.064 9.252 1.00 93.38 105 PHE A C 1
ATOM 832 O O . PHE A 1 105 ? -10.709 -11.537 8.145 1.00 93.38 105 PHE A O 1
ATOM 839 N N . HIS A 1 106 ? -11.689 -12.492 9.922 1.00 92.00 106 HIS A N 1
ATOM 840 C CA . HIS A 1 106 ? -13.038 -12.424 9.355 1.00 92.00 106 HIS A CA 1
ATOM 841 C C . HIS A 1 106 ? -13.507 -10.991 9.091 1.00 92.00 106 HIS A C 1
ATOM 843 O O . HIS A 1 106 ? -14.207 -10.748 8.108 1.00 92.00 106 HIS A O 1
ATOM 849 N N . ARG A 1 107 ? -13.110 -10.023 9.929 1.00 91.81 107 ARG A N 1
ATOM 850 C CA . ARG A 1 107 ? -13.482 -8.614 9.735 1.00 91.81 107 ARG A CA 1
ATOM 851 C C . ARG A 1 107 ? -12.738 -7.950 8.578 1.00 91.81 107 ARG A C 1
ATOM 853 O O . ARG A 1 107 ? -13.292 -7.053 7.946 1.00 91.81 107 ARG A O 1
ATOM 860 N N . LEU A 1 108 ? -11.502 -8.364 8.312 1.00 91.81 108 LEU A N 1
ATOM 861 C CA . LEU A 1 108 ? -10.732 -7.897 7.160 1.00 91.81 108 LEU A CA 1
ATOM 862 C C . LEU A 1 108 ? -11.184 -8.602 5.877 1.00 91.81 108 LEU A C 1
ATOM 864 O O . LEU A 1 108 ? -11.356 -7.944 4.855 1.00 91.81 108 LEU A O 1
ATOM 868 N N . ASN A 1 109 ? -11.420 -9.915 5.940 1.00 89.06 109 ASN A N 1
ATOM 869 C CA . ASN A 1 109 ? -11.711 -10.798 4.808 1.00 89.06 109 ASN A CA 1
ATOM 870 C C . ASN A 1 109 ? -13.159 -10.736 4.310 1.00 89.06 109 ASN A C 1
ATOM 872 O O . ASN A 1 109 ? -13.781 -11.761 4.046 1.00 89.06 109 ASN A O 1
ATOM 876 N N . VAL A 1 110 ? -13.678 -9.517 4.150 1.00 90.06 110 VAL A N 1
ATOM 877 C CA . VAL A 1 110 ? -14.975 -9.264 3.507 1.00 90.06 110 VAL A CA 1
ATOM 878 C C . VAL A 1 110 ? -14.821 -9.283 1.986 1.00 90.06 110 VAL A C 1
ATOM 880 O O . VAL A 1 110 ? -15.563 -9.968 1.290 1.00 90.06 110 VAL A O 1
ATOM 883 N N . ILE A 1 111 ? -13.828 -8.555 1.466 1.00 91.31 111 ILE A N 1
ATOM 884 C CA . ILE A 1 111 ? -13.494 -8.515 0.038 1.00 91.31 111 ILE A CA 1
ATOM 885 C C . ILE A 1 111 ? -12.011 -8.832 -0.109 1.00 91.31 111 ILE A C 1
ATOM 887 O O . ILE A 1 111 ? -11.173 -8.035 0.313 1.00 91.31 111 ILE A O 1
ATOM 891 N N . ARG A 1 112 ? -11.690 -9.970 -0.737 1.00 89.69 112 ARG A N 1
ATOM 892 C CA . ARG A 1 112 ? -10.314 -10.406 -1.004 1.00 89.69 112 ARG A CA 1
ATOM 893 C C . ARG A 1 112 ? -9.942 -10.188 -2.462 1.00 89.69 112 ARG A C 1
ATOM 895 O O . ARG A 1 112 ? -10.562 -10.755 -3.358 1.00 89.69 112 ARG A O 1
ATOM 902 N N . LEU A 1 113 ? -8.866 -9.442 -2.685 1.00 91.94 113 LEU A N 1
ATOM 903 C CA . LEU A 1 113 ? -8.248 -9.276 -3.996 1.00 91.94 113 LEU A CA 1
ATOM 904 C C . LEU A 1 113 ? -6.922 -10.042 -4.029 1.00 91.94 113 LEU A C 1
ATOM 906 O O . LEU A 1 113 ? -5.973 -9.701 -3.319 1.00 91.94 113 LEU A O 1
ATOM 910 N N . ARG A 1 114 ? -6.862 -11.097 -4.851 1.00 89.38 114 ARG A N 1
ATOM 911 C CA . ARG A 1 114 ? -5.630 -11.847 -5.133 1.00 89.38 114 ARG A CA 1
ATOM 912 C C . ARG A 1 114 ? -4.874 -11.132 -6.247 1.00 89.38 114 ARG A C 1
ATOM 914 O O . ARG A 1 114 ? -5.381 -11.037 -7.360 1.00 89.38 114 ARG A O 1
ATOM 921 N N . LEU A 1 115 ? -3.659 -10.668 -5.961 1.00 91.06 115 LEU A N 1
ATOM 922 C CA . LEU A 1 115 ? -2.765 -10.131 -6.986 1.00 91.06 115 LEU A CA 1
ATOM 923 C C . LEU A 1 115 ? -1.941 -11.285 -7.577 1.00 91.06 115 LEU A C 1
ATOM 925 O O . LEU A 1 115 ? -1.088 -11.826 -6.870 1.00 91.06 115 LEU A O 1
ATOM 929 N N . PRO A 1 116 ? -2.176 -11.695 -8.841 1.00 91.62 116 PRO A N 1
ATOM 930 C CA . PRO A 1 116 ? -1.415 -12.787 -9.429 1.00 91.62 116 PRO A CA 1
ATOM 931 C C . PRO A 1 116 ? 0.060 -12.382 -9.589 1.00 91.62 116 PRO A C 1
ATOM 933 O O . PRO A 1 116 ? 0.343 -11.241 -9.969 1.00 91.62 116 PRO A O 1
ATOM 936 N N . PRO A 1 117 ? 1.016 -13.277 -9.312 1.00 94.00 117 PRO A N 1
ATOM 937 C CA . PRO A 1 117 ? 2.425 -13.035 -9.597 1.00 94.00 117 PRO A CA 1
ATOM 938 C C . PRO A 1 117 ? 2.656 -12.864 -11.105 1.00 94.00 117 PRO A C 1
ATOM 940 O O . PRO A 1 117 ? 1.847 -13.301 -11.921 1.00 94.00 117 PRO A O 1
ATOM 943 N N . LEU A 1 118 ? 3.773 -12.251 -11.492 1.00 93.06 118 LEU A N 1
ATOM 944 C CA . LEU A 1 118 ? 4.054 -11.887 -12.886 1.00 93.06 118 LEU A CA 1
ATOM 945 C C . LEU A 1 118 ? 4.116 -13.113 -13.820 1.00 93.06 118 LEU A C 1
ATOM 947 O O . LEU A 1 118 ? 3.660 -13.040 -14.955 1.00 93.06 118 LEU A O 1
ATOM 951 N N . ARG A 1 119 ? 4.547 -14.272 -13.302 1.00 92.50 119 ARG A N 1
ATOM 952 C CA . ARG A 1 119 ? 4.494 -15.575 -13.997 1.00 92.50 119 ARG A CA 1
ATOM 953 C C . ARG A 1 119 ? 3.091 -16.032 -14.416 1.00 92.50 119 ARG A C 1
ATOM 955 O O . ARG A 1 119 ? 2.969 -16.795 -15.363 1.00 92.50 119 ARG A O 1
ATOM 962 N N . GLU A 1 120 ? 2.040 -15.599 -13.718 1.00 93.38 120 GLU A N 1
ATOM 963 C CA . GLU A 1 120 ? 0.641 -15.910 -14.069 1.00 93.38 120 GLU A CA 1
ATOM 964 C C . GLU A 1 120 ? 0.072 -14.908 -15.093 1.00 93.38 120 GLU A C 1
ATOM 966 O O . GLU A 1 120 ? -1.037 -15.090 -15.586 1.00 93.38 120 GLU A O 1
ATOM 971 N N . ARG A 1 121 ? 0.825 -13.849 -15.424 1.00 94.31 121 ARG A N 1
ATOM 972 C CA . ARG A 1 121 ? 0.440 -12.782 -16.363 1.00 94.31 121 ARG A CA 1
ATOM 973 C C . ARG A 1 121 ? 1.621 -12.323 -17.239 1.00 94.31 121 ARG A C 1
ATOM 975 O O . ARG A 1 121 ? 1.971 -11.142 -17.240 1.00 94.31 121 ARG A O 1
ATOM 982 N N . PRO A 1 122 ? 2.233 -13.227 -18.024 1.00 90.94 122 PRO A N 1
ATOM 983 C CA . PRO A 1 122 ? 3.396 -12.893 -18.849 1.00 90.94 122 PRO A CA 1
ATOM 984 C C . PRO A 1 122 ? 3.094 -11.818 -19.908 1.00 90.94 122 PRO A C 1
ATOM 986 O O . PRO A 1 122 ? 3.988 -11.072 -20.297 1.00 90.94 122 PRO A O 1
ATOM 989 N N . ALA A 1 123 ? 1.831 -11.675 -20.327 1.00 93.00 123 ALA A N 1
ATOM 990 C CA . ALA A 1 123 ? 1.396 -10.648 -21.276 1.00 93.00 123 ALA A CA 1
ATOM 991 C C . ALA A 1 123 ? 1.617 -9.203 -20.778 1.00 93.00 123 ALA A C 1
ATOM 993 O O . ALA A 1 123 ? 1.743 -8.296 -21.600 1.00 93.00 123 ALA A O 1
ATOM 994 N N . ASP A 1 124 ? 1.716 -8.986 -19.460 1.00 94.31 124 ASP A N 1
ATOM 995 C CA . ASP A 1 124 ? 1.974 -7.662 -18.879 1.00 94.31 124 ASP A CA 1
ATOM 996 C C . ASP A 1 124 ? 3.467 -7.278 -18.947 1.00 94.31 124 ASP A C 1
ATOM 998 O O . ASP A 1 124 ? 3.808 -6.092 -18.899 1.00 94.31 124 ASP A O 1
ATOM 1002 N N . VAL A 1 125 ? 4.374 -8.259 -19.083 1.00 94.50 125 VAL A N 1
ATOM 1003 C CA . VAL A 1 125 ? 5.835 -8.051 -19.031 1.00 94.50 125 VAL A CA 1
ATOM 1004 C C . VAL A 1 125 ? 6.318 -7.052 -20.089 1.00 94.50 125 VAL A C 1
ATOM 1006 O O . VAL A 1 125 ? 7.034 -6.123 -19.710 1.00 94.50 125 VAL A O 1
ATOM 1009 N N . PRO A 1 126 ? 5.920 -7.136 -21.377 1.00 94.44 126 PRO A N 1
ATOM 1010 C CA . PRO A 1 126 ? 6.408 -6.199 -22.386 1.00 94.44 126 PRO A CA 1
ATOM 1011 C C . PRO A 1 126 ? 5.985 -4.751 -22.136 1.00 94.44 126 PRO A C 1
ATOM 1013 O O . PRO A 1 126 ? 6.761 -3.827 -22.391 1.00 94.44 126 PRO A O 1
ATOM 1016 N N . LEU A 1 127 ? 4.765 -4.537 -21.632 1.00 94.81 127 LEU A N 1
ATOM 1017 C CA . LEU A 1 127 ? 4.260 -3.201 -21.317 1.00 94.81 127 LEU A CA 1
ATOM 1018 C C . LEU A 1 127 ? 5.014 -2.609 -20.120 1.00 94.81 127 LEU A C 1
ATOM 1020 O O . LEU A 1 127 ? 5.489 -1.474 -20.189 1.00 94.81 127 LEU A O 1
ATOM 1024 N N . LEU A 1 128 ? 5.176 -3.402 -19.058 1.00 95.44 128 LEU A N 1
ATOM 1025 C CA . LEU A 1 128 ? 5.909 -3.008 -17.857 1.00 95.44 128 LEU A CA 1
ATOM 1026 C C . LEU A 1 128 ? 7.388 -2.735 -18.154 1.00 95.44 128 LEU A C 1
ATOM 1028 O O . LEU A 1 128 ? 7.909 -1.705 -17.737 1.00 95.44 128 LEU A O 1
ATOM 1032 N N . ALA A 1 129 ? 8.055 -3.599 -18.922 1.00 94.31 129 ALA A N 1
ATOM 1033 C CA . ALA A 1 129 ? 9.461 -3.431 -19.287 1.00 94.31 129 ALA A CA 1
ATOM 1034 C C . ALA A 1 129 ? 9.694 -2.123 -20.057 1.00 94.31 129 ALA A C 1
ATOM 1036 O O . ALA A 1 129 ? 10.596 -1.355 -19.726 1.00 94.31 129 ALA A O 1
ATOM 1037 N N . ARG A 1 130 ? 8.839 -1.817 -21.044 1.00 93.06 130 ARG A N 1
ATOM 1038 C CA . ARG A 1 130 ? 8.901 -0.545 -21.787 1.00 93.06 130 ARG A CA 1
ATOM 1039 C C . ARG A 1 130 ? 8.709 0.656 -20.865 1.00 93.06 130 ARG A C 1
ATOM 1041 O O . ARG A 1 130 ? 9.465 1.619 -20.971 1.00 93.06 130 ARG A O 1
ATOM 1048 N N . HIS A 1 131 ? 7.734 0.590 -19.959 1.00 95.44 131 HIS A N 1
ATOM 1049 C CA . HIS A 1 131 ? 7.484 1.652 -18.988 1.00 95.44 131 HIS A CA 1
ATOM 1050 C C . HIS A 1 131 ? 8.690 1.874 -18.061 1.00 95.44 131 HIS A C 1
ATOM 1052 O O . HIS A 1 131 ? 9.140 3.007 -17.903 1.00 95.44 131 HIS A O 1
ATOM 1058 N N . PHE A 1 132 ? 9.264 0.812 -17.488 1.00 95.12 132 PHE A N 1
ATOM 1059 C CA . PHE A 1 132 ? 10.398 0.931 -16.568 1.00 95.12 132 PHE A CA 1
ATOM 1060 C C . PHE A 1 132 ? 11.690 1.377 -17.251 1.00 95.12 132 PHE A C 1
ATOM 1062 O O . PHE A 1 132 ? 12.433 2.157 -16.658 1.00 95.12 132 PHE A O 1
ATOM 1069 N N . LEU A 1 133 ? 11.947 0.959 -18.493 1.00 92.50 133 LEU A N 1
ATOM 1070 C CA . LEU A 1 133 ? 13.078 1.466 -19.280 1.00 92.50 133 LEU A CA 1
ATOM 1071 C C . LEU A 1 133 ? 12.936 2.964 -19.573 1.00 92.50 133 LEU A C 1
ATOM 1073 O O . LEU A 1 133 ? 13.900 3.713 -19.433 1.00 92.50 133 LEU A O 1
ATOM 1077 N N . GLN A 1 134 ? 11.730 3.421 -19.921 1.00 93.62 134 GLN A N 1
ATOM 1078 C CA . GLN A 1 134 ? 11.457 4.847 -20.115 1.00 93.62 134 GLN A CA 1
ATOM 1079 C C . GLN A 1 134 ? 11.588 5.644 -18.813 1.00 93.62 134 GLN A C 1
ATOM 1081 O O . GLN A 1 134 ? 12.196 6.712 -18.814 1.00 93.62 134 GLN A O 1
ATOM 1086 N N . SER A 1 135 ? 11.040 5.130 -17.709 1.00 92.81 135 SER A N 1
ATOM 1087 C CA . SER A 1 135 ? 11.136 5.770 -16.392 1.00 92.81 135 SER A CA 1
ATOM 1088 C C . SER A 1 135 ? 12.591 5.878 -15.933 1.00 92.81 135 SER A C 1
ATOM 1090 O O . SER A 1 135 ? 13.036 6.957 -15.554 1.00 92.81 135 SER A O 1
ATOM 1092 N N . SER A 1 136 ? 13.357 4.790 -16.057 1.00 91.44 136 SER A N 1
ATOM 1093 C CA . SER A 1 136 ? 14.774 4.747 -15.673 1.00 91.44 136 SER A CA 1
ATOM 1094 C C . SER A 1 136 ? 15.619 5.714 -16.501 1.00 91.44 136 SER A C 1
ATOM 1096 O O . SER A 1 136 ? 16.478 6.400 -15.958 1.00 91.44 136 SER A O 1
ATOM 1098 N N . ALA A 1 137 ? 15.363 5.809 -17.808 1.00 90.44 137 ALA A N 1
ATOM 1099 C CA . ALA A 1 137 ? 16.073 6.739 -18.680 1.00 90.44 137 ALA A CA 1
ATOM 1100 C C . ALA A 1 137 ? 15.793 8.207 -18.325 1.00 90.44 137 ALA A C 1
ATOM 1102 O O . ALA A 1 137 ? 16.726 9.005 -18.273 1.00 90.44 137 ALA A O 1
ATOM 1103 N N . ARG A 1 138 ? 14.534 8.549 -18.005 1.00 91.38 138 ARG A N 1
ATOM 1104 C CA . ARG A 1 138 ? 14.162 9.897 -17.540 1.00 91.38 138 ARG A CA 1
ATOM 1105 C C . ARG A 1 138 ? 14.857 10.266 -16.233 1.00 91.38 138 ARG A C 1
ATOM 1107 O O . ARG A 1 138 ? 15.355 11.378 -16.119 1.00 91.38 138 ARG A O 1
ATOM 1114 N N . GLU A 1 139 ? 14.911 9.346 -15.273 1.00 89.94 139 GLU A N 1
ATOM 1115 C CA . GLU A 1 139 ? 15.598 9.575 -13.995 1.00 89.94 139 GLU A CA 1
ATOM 1116 C C . GLU A 1 139 ? 17.112 9.760 -14.156 1.00 89.94 139 GLU A C 1
ATOM 1118 O O . GLU A 1 139 ? 17.708 10.572 -13.455 1.00 89.94 139 GLU A O 1
ATOM 1123 N N . LEU A 1 140 ? 17.733 9.021 -15.078 1.00 87.12 140 LEU A N 1
ATOM 1124 C CA . LEU A 1 140 ? 19.177 9.067 -15.332 1.00 87.12 140 LEU A CA 1
ATOM 1125 C C . LEU A 1 140 ? 19.587 10.161 -16.337 1.00 87.12 140 LEU A C 1
ATOM 1127 O O . LEU A 1 140 ? 20.774 10.303 -16.620 1.00 87.12 140 LEU A O 1
ATOM 1131 N N . GLY A 1 141 ? 18.633 10.925 -16.883 1.00 84.06 141 GLY A N 1
ATOM 1132 C CA . GLY A 1 141 ? 18.898 11.977 -17.871 1.00 84.06 141 GLY A CA 1
ATOM 1133 C C . GLY A 1 141 ? 19.380 11.459 -19.233 1.00 84.06 141 GLY A C 1
ATOM 1134 O O . GLY A 1 141 ? 20.112 12.162 -19.925 1.00 84.06 141 GLY A O 1
ATOM 1135 N N . GLY A 1 142 ? 19.006 10.232 -19.610 1.00 82.50 142 GLY A N 1
ATOM 1136 C CA . GLY A 1 142 ? 19.430 9.570 -20.848 1.00 82.50 142 GLY A CA 1
ATOM 1137 C C . GLY A 1 142 ? 18.276 9.198 -21.784 1.00 82.50 142 GLY A C 1
ATOM 1138 O O . GLY A 1 142 ? 17.099 9.415 -21.494 1.00 82.50 142 GLY A O 1
ATOM 1139 N N . GLU A 1 143 ? 18.613 8.597 -22.926 1.00 85.00 143 GLU A N 1
ATOM 1140 C CA . GLU A 1 143 ? 17.623 8.049 -23.859 1.00 85.00 143 GLU A CA 1
ATOM 1141 C C . GLU A 1 143 ? 17.126 6.665 -23.419 1.00 85.00 143 GLU A C 1
ATOM 1143 O O . GLU A 1 143 ? 17.873 5.851 -22.870 1.00 85.00 143 GLU A O 1
ATOM 1148 N N . ALA A 1 144 ? 15.844 6.389 -23.674 1.00 85.75 144 ALA A N 1
ATOM 1149 C CA . ALA A 1 144 ? 15.231 5.112 -23.332 1.00 85.75 144 ALA A CA 1
ATOM 1150 C C . ALA A 1 144 ? 15.729 3.991 -24.248 1.00 85.75 144 ALA A C 1
ATOM 1152 O O . ALA A 1 144 ? 15.473 4.000 -25.457 1.00 85.75 144 ALA A O 1
ATOM 1153 N N . LYS A 1 145 ? 16.363 2.983 -23.643 1.00 87.56 145 LYS A N 1
ATOM 1154 C CA . LYS A 1 145 ? 16.833 1.796 -24.359 1.00 87.56 145 LYS A CA 1
ATOM 1155 C C . LYS A 1 145 ? 15.674 0.980 -24.914 1.00 87.56 145 LYS A C 1
ATOM 1157 O O . LYS A 1 145 ? 14.588 0.907 -24.332 1.00 87.56 145 LYS A O 1
ATOM 1162 N N . ARG A 1 146 ? 15.925 0.332 -26.048 1.00 90.31 146 ARG A N 1
ATOM 1163 C CA . ARG A 1 146 ? 14.989 -0.564 -26.729 1.00 90.31 146 ARG A CA 1
ATOM 1164 C C . ARG A 1 146 ? 15.467 -1.999 -26.584 1.00 90.31 146 ARG A C 1
ATOM 1166 O O . ARG A 1 146 ? 16.652 -2.272 -26.698 1.00 90.31 146 ARG A O 1
ATOM 1173 N N . LEU A 1 147 ? 14.535 -2.913 -26.359 1.00 91.00 147 LEU A N 1
ATOM 1174 C CA . LEU A 1 147 ? 14.809 -4.348 -26.297 1.00 91.00 147 LEU A CA 1
ATOM 1175 C C . LEU A 1 147 ? 14.570 -4.974 -27.673 1.00 91.00 147 LEU A C 1
ATOM 1177 O O . LEU A 1 147 ? 13.575 -4.645 -28.330 1.00 91.00 147 LEU A O 1
ATOM 1181 N N . THR A 1 148 ? 15.450 -5.883 -28.096 1.00 93.19 148 THR A N 1
ATOM 1182 C CA . THR A 1 148 ? 15.196 -6.733 -29.268 1.00 93.19 148 THR A CA 1
ATOM 1183 C C . THR A 1 148 ? 14.009 -7.667 -29.012 1.00 93.19 148 THR A C 1
ATOM 1185 O O . THR A 1 148 ? 13.601 -7.898 -27.870 1.00 93.19 148 THR A O 1
ATOM 1188 N N . ALA A 1 149 ? 13.440 -8.232 -30.082 1.00 90.62 149 ALA A N 1
ATOM 1189 C CA . ALA A 1 149 ? 12.383 -9.236 -29.955 1.00 90.62 149 ALA A CA 1
ATOM 1190 C C . ALA A 1 149 ? 12.859 -10.463 -29.153 1.00 90.62 149 ALA A C 1
ATOM 1192 O O . ALA A 1 149 ? 12.130 -10.940 -28.288 1.00 90.62 149 ALA A O 1
ATOM 1193 N N . ALA A 1 150 ? 14.105 -10.901 -29.374 1.00 89.44 150 ALA A N 1
ATOM 1194 C CA . ALA A 1 150 ? 14.717 -12.012 -28.648 1.00 89.44 150 ALA A CA 1
ATOM 1195 C C . ALA A 1 150 ? 14.889 -11.703 -27.150 1.00 89.44 150 ALA A C 1
ATOM 1197 O O . ALA A 1 150 ? 14.527 -12.522 -26.304 1.00 89.44 150 ALA A O 1
ATOM 1198 N N . ALA A 1 151 ? 15.368 -10.501 -26.804 1.00 90.62 151 ALA A N 1
ATOM 1199 C CA . ALA A 1 151 ? 15.480 -10.074 -25.410 1.00 90.62 151 ALA A CA 1
ATOM 1200 C C . ALA A 1 151 ? 14.104 -10.005 -24.723 1.00 90.62 151 ALA A C 1
ATOM 1202 O O . ALA A 1 151 ? 13.938 -10.467 -23.594 1.00 90.62 151 ALA A O 1
ATOM 1203 N N . MET A 1 152 ? 13.095 -9.475 -25.420 1.00 92.31 152 MET A N 1
ATOM 1204 C CA . MET A 1 152 ? 11.727 -9.387 -24.905 1.00 92.31 152 MET A CA 1
ATOM 1205 C C . MET A 1 152 ? 11.110 -10.766 -24.657 1.00 92.31 152 MET A C 1
ATOM 1207 O O . MET A 1 152 ? 10.422 -10.974 -23.655 1.00 92.31 152 MET A O 1
ATOM 1211 N N . GLU A 1 153 ? 11.357 -11.718 -25.553 1.00 91.50 153 GLU A N 1
ATOM 1212 C CA . GLU A 1 153 ? 10.881 -13.089 -25.410 1.00 91.50 153 GLU A CA 1
ATOM 1213 C C . GLU A 1 153 ? 11.534 -13.789 -24.212 1.00 91.50 153 GLU A C 1
ATOM 1215 O O . GLU A 1 153 ? 10.827 -14.383 -23.396 1.00 91.50 153 GLU A O 1
ATOM 1220 N N . ALA A 1 154 ? 12.851 -13.642 -24.038 1.00 90.25 154 ALA A N 1
ATOM 1221 C CA . ALA A 1 154 ? 13.562 -14.161 -22.868 1.00 90.25 154 ALA A CA 1
ATOM 1222 C C . ALA A 1 154 ? 13.008 -13.573 -21.558 1.00 90.25 154 ALA A C 1
ATOM 1224 O O . ALA A 1 154 ? 12.702 -14.309 -20.619 1.00 90.25 154 ALA A O 1
ATOM 1225 N N . MET A 1 155 ? 12.776 -12.256 -21.518 1.00 90.12 155 MET A N 1
ATOM 1226 C CA . MET A 1 155 ? 12.146 -11.592 -20.372 1.00 90.12 155 MET A CA 1
ATOM 1227 C C . MET A 1 155 ? 10.715 -12.081 -20.118 1.00 90.12 155 MET A C 1
ATOM 1229 O O . MET A 1 155 ? 10.303 -12.176 -18.967 1.00 90.12 155 MET A O 1
ATOM 1233 N N . THR A 1 156 ? 9.952 -12.408 -21.161 1.00 92.06 156 THR A N 1
ATOM 1234 C CA . THR A 1 156 ? 8.566 -12.891 -21.026 1.00 92.06 156 THR A CA 1
ATOM 1235 C C . THR A 1 156 ? 8.506 -14.331 -20.507 1.00 92.06 156 THR A C 1
ATOM 1237 O O . THR A 1 156 ? 7.600 -14.667 -19.747 1.00 92.06 156 THR A O 1
ATOM 1240 N N . ARG A 1 157 ? 9.470 -15.181 -20.886 1.00 89.94 157 ARG A N 1
ATOM 1241 C CA . ARG A 1 157 ? 9.567 -16.578 -20.422 1.00 89.94 157 ARG A CA 1
ATOM 1242 C C . ARG A 1 157 ? 10.090 -16.705 -18.992 1.00 89.94 157 ARG A C 1
ATOM 1244 O O . ARG A 1 157 ? 9.825 -17.707 -18.331 1.00 89.94 157 ARG A O 1
ATOM 1251 N N . PHE A 1 158 ? 10.835 -15.714 -18.510 1.00 90.38 158 PHE A N 1
ATOM 1252 C CA . PHE A 1 158 ? 11.378 -15.734 -17.159 1.00 90.38 158 PHE A CA 1
ATOM 1253 C C . PHE A 1 158 ? 10.268 -15.697 -16.092 1.00 90.38 158 PHE A C 1
ATOM 1255 O O . PHE A 1 158 ? 9.254 -15.018 -16.232 1.00 90.38 158 PHE A O 1
ATOM 1262 N N . SER A 1 159 ? 10.463 -16.427 -14.991 1.00 88.50 159 SER A N 1
ATOM 1263 C CA . SER A 1 159 ? 9.439 -16.620 -13.953 1.00 88.50 159 SER A CA 1
ATOM 1264 C C . SER A 1 159 ? 9.279 -15.434 -12.992 1.00 88.50 159 SER A C 1
ATOM 1266 O O . SER A 1 159 ? 8.285 -15.371 -12.264 1.00 88.50 159 SER A O 1
ATOM 1268 N N . TRP A 1 160 ? 10.237 -14.499 -12.979 1.00 93.38 160 TRP A N 1
ATOM 1269 C CA . TRP A 1 160 ? 10.251 -13.297 -12.136 1.00 93.38 160 TRP A CA 1
ATOM 1270 C C . TRP A 1 160 ? 9.902 -13.577 -10.660 1.00 93.38 160 TRP A C 1
ATOM 1272 O O . TRP A 1 160 ? 8.854 -13.129 -10.181 1.00 93.38 160 TRP A O 1
ATOM 1282 N N . PRO A 1 161 ? 10.754 -14.290 -9.894 1.00 91.06 161 PRO A N 1
ATOM 1283 C CA . PRO A 1 161 ? 10.507 -14.549 -8.471 1.00 91.06 161 PRO A CA 1
ATOM 1284 C C . PRO A 1 161 ? 10.285 -13.265 -7.652 1.00 91.06 161 PRO A C 1
ATOM 1286 O O . PRO A 1 161 ? 9.438 -13.246 -6.760 1.00 91.06 161 PRO A O 1
ATOM 1289 N N . GLY A 1 162 ? 10.972 -12.167 -7.991 1.00 91.44 162 GLY A N 1
ATOM 1290 C CA . GLY A 1 162 ? 10.766 -10.852 -7.371 1.00 91.44 162 GLY A CA 1
ATOM 1291 C C . GLY A 1 162 ? 9.702 -9.980 -8.054 1.00 91.44 162 GLY A C 1
ATOM 1292 O O . GLY A 1 162 ? 9.572 -8.801 -7.720 1.00 91.44 162 GLY A O 1
ATOM 1293 N N . ASN A 1 163 ? 8.924 -10.546 -8.984 1.00 94.69 163 ASN A N 1
ATOM 1294 C CA . ASN A 1 163 ? 7.834 -9.900 -9.720 1.00 94.69 163 ASN A CA 1
ATOM 1295 C C . ASN A 1 163 ? 8.246 -8.530 -10.297 1.00 94.69 163 ASN A C 1
ATOM 1297 O O . ASN A 1 163 ? 9.342 -8.363 -10.829 1.00 94.69 163 ASN A O 1
ATOM 1301 N N . VAL A 1 164 ? 7.359 -7.540 -10.172 1.00 94.50 164 VAL A N 1
ATOM 1302 C CA . VAL A 1 164 ? 7.525 -6.182 -10.699 1.00 94.50 164 VAL A CA 1
ATOM 1303 C C . VAL A 1 164 ? 8.790 -5.505 -10.162 1.00 94.50 164 VAL A C 1
ATOM 1305 O O . VAL A 1 164 ? 9.483 -4.859 -10.935 1.00 94.50 164 VAL A O 1
ATOM 1308 N N . ARG A 1 165 ? 9.147 -5.708 -8.882 1.00 93.62 165 ARG A N 1
ATOM 1309 C CA . ARG A 1 165 ? 10.362 -5.115 -8.287 1.00 93.62 165 ARG A CA 1
ATOM 1310 C C . ARG A 1 165 ? 11.635 -5.630 -8.955 1.00 93.62 165 ARG A C 1
ATOM 1312 O O . ARG A 1 165 ? 12.556 -4.864 -9.211 1.00 93.62 165 ARG A O 1
ATOM 1319 N N . GLN A 1 166 ? 11.695 -6.931 -9.239 1.00 94.19 166 GLN A N 1
ATOM 1320 C CA . GLN A 1 166 ? 12.837 -7.508 -9.948 1.00 94.19 166 GLN A CA 1
ATOM 1321 C C . GLN A 1 166 ? 12.896 -7.008 -11.391 1.00 94.19 166 GLN A C 1
ATOM 1323 O O . GLN A 1 166 ? 13.969 -6.620 -11.837 1.00 94.19 166 GLN A O 1
ATOM 1328 N N . LEU A 1 167 ? 11.756 -6.960 -12.087 1.00 94.06 167 LEU A N 1
ATOM 1329 C CA . LEU A 1 167 ? 11.677 -6.434 -13.451 1.00 94.06 167 LEU A CA 1
ATOM 1330 C C . LEU A 1 167 ? 12.155 -4.978 -13.535 1.00 94.06 167 LEU A C 1
ATOM 1332 O O . LEU A 1 167 ? 12.960 -4.647 -14.404 1.00 94.06 167 LEU A O 1
ATOM 1336 N N . GLU A 1 168 ? 11.696 -4.126 -12.622 1.00 94.44 168 GLU A N 1
ATOM 1337 C CA . GLU A 1 168 ? 12.113 -2.728 -12.515 1.00 94.44 168 GLU A CA 1
ATOM 1338 C C . GLU A 1 168 ? 13.626 -2.610 -12.291 1.00 94.44 168 GLU A C 1
ATOM 1340 O O . GLU A 1 168 ? 14.310 -1.919 -13.048 1.00 94.44 168 GLU A O 1
ATOM 1345 N N . ASN A 1 169 ? 14.171 -3.349 -11.319 1.00 93.06 169 ASN A N 1
ATOM 1346 C CA . ASN A 1 169 ? 15.607 -3.355 -11.035 1.00 93.06 169 ASN A CA 1
ATOM 1347 C C . ASN A 1 169 ? 16.434 -3.841 -12.230 1.00 93.06 169 ASN A C 1
ATOM 1349 O O . ASN A 1 169 ? 17.467 -3.249 -12.537 1.00 93.06 169 ASN A O 1
ATOM 1353 N N . THR A 1 170 ? 15.976 -4.878 -12.934 1.00 92.19 170 THR A N 1
ATOM 1354 C CA . THR A 1 170 ? 16.620 -5.349 -14.164 1.00 92.19 170 THR A CA 1
ATOM 1355 C C . THR A 1 170 ? 16.598 -4.268 -15.244 1.00 92.19 170 THR A C 1
ATOM 1357 O O . THR A 1 170 ? 17.628 -4.013 -15.858 1.00 92.19 170 THR A O 1
ATOM 1360 N N . CYS A 1 171 ? 15.472 -3.578 -15.458 1.00 92.00 171 CYS A N 1
ATOM 1361 C CA . CYS A 1 171 ? 15.386 -2.486 -16.437 1.00 92.00 171 CYS A CA 1
ATOM 1362 C C . CYS A 1 171 ? 16.316 -1.317 -16.077 1.00 92.00 171 CYS A C 1
ATOM 1364 O O . CYS A 1 171 ? 16.987 -0.755 -16.949 1.00 92.00 171 CYS A O 1
ATOM 1366 N N . ARG A 1 172 ? 16.410 -0.978 -14.788 1.00 91.00 172 ARG A N 1
ATOM 1367 C CA . ARG A 1 172 ? 17.331 0.049 -14.295 1.00 91.00 172 ARG A CA 1
ATOM 1368 C C . ARG A 1 172 ? 18.787 -0.352 -14.522 1.00 91.00 172 ARG A C 1
ATOM 1370 O O . ARG A 1 172 ? 19.561 0.435 -15.060 1.00 91.00 172 ARG A O 1
ATOM 1377 N N . TRP A 1 173 ? 19.137 -1.594 -14.191 1.00 90.75 173 TRP A N 1
ATOM 1378 C CA . TRP A 1 173 ? 20.464 -2.160 -14.434 1.00 90.75 173 TRP A CA 1
ATOM 1379 C C . TRP A 1 173 ? 20.827 -2.144 -15.923 1.00 90.75 173 TRP A C 1
ATOM 1381 O O . TRP A 1 173 ? 21.901 -1.668 -16.279 1.00 90.75 173 TRP A O 1
ATOM 1391 N N . LEU A 1 174 ? 19.908 -2.550 -16.806 1.00 89.94 174 LEU A N 1
ATOM 1392 C CA . LEU A 1 174 ? 20.102 -2.488 -18.258 1.00 89.94 174 LEU A CA 1
ATOM 1393 C C . LEU A 1 174 ? 20.351 -1.059 -18.744 1.00 89.94 174 LEU A C 1
ATOM 1395 O O . LEU A 1 174 ? 21.187 -0.843 -19.621 1.00 89.94 174 LEU A O 1
ATOM 1399 N N . THR A 1 175 ? 19.669 -0.072 -18.160 1.00 88.62 175 THR A N 1
ATOM 1400 C CA . THR A 1 175 ? 19.850 1.346 -18.506 1.00 88.62 175 THR A CA 1
ATOM 1401 C C . THR A 1 175 ? 21.267 1.831 -18.186 1.00 88.62 175 THR A C 1
ATOM 1403 O O . THR A 1 175 ? 21.843 2.570 -18.981 1.00 88.62 175 THR A O 1
ATOM 1406 N N . VAL A 1 176 ? 21.875 1.348 -17.101 1.00 87.25 176 VAL A N 1
ATOM 1407 C CA . VAL A 1 176 ? 23.240 1.729 -16.698 1.00 87.25 176 VAL A CA 1
ATOM 1408 C C . VAL A 1 176 ? 24.315 0.899 -17.408 1.00 87.25 176 VAL A C 1
ATOM 1410 O O . VAL A 1 176 ? 25.314 1.450 -17.854 1.00 87.25 176 VAL A O 1
ATOM 1413 N N . MET A 1 177 ? 24.117 -0.414 -17.535 1.00 85.94 177 MET A N 1
ATOM 1414 C CA . MET A 1 177 ? 25.190 -1.346 -17.902 1.00 85.94 177 MET A CA 1
ATOM 1415 C C . MET A 1 177 ? 25.265 -1.665 -19.394 1.00 85.94 177 MET A C 1
ATOM 1417 O O . MET A 1 177 ? 26.352 -1.944 -19.893 1.00 85.94 177 MET A O 1
ATOM 1421 N N . ALA A 1 178 ? 24.143 -1.642 -20.122 1.00 83.38 178 ALA A N 1
ATOM 1422 C CA . ALA A 1 178 ? 24.176 -2.001 -21.538 1.00 83.38 178 ALA A CA 1
ATOM 1423 C C . ALA A 1 178 ? 24.901 -0.907 -22.353 1.00 83.38 178 ALA A C 1
ATOM 1425 O O . ALA A 1 178 ? 24.510 0.259 -22.288 1.00 83.38 178 ALA A O 1
ATOM 1426 N N . PRO A 1 179 ? 25.928 -1.228 -23.147 1.00 77.25 179 PRO A N 1
ATOM 1427 C CA . PRO A 1 179 ? 26.659 -0.212 -23.904 1.00 77.25 179 PRO A CA 1
ATOM 1428 C C . PRO A 1 179 ? 25.837 0.352 -25.075 1.00 77.25 179 PRO A C 1
ATOM 1430 O O . PRO A 1 179 ? 26.042 1.493 -25.483 1.00 77.25 179 PRO A O 1
ATOM 1433 N N . ALA A 1 180 ? 24.897 -0.432 -25.612 1.00 83.56 180 ALA A N 1
ATOM 1434 C CA . ALA A 1 180 ? 24.091 -0.076 -26.774 1.00 83.56 180 ALA A CA 1
ATOM 1435 C C . ALA A 1 180 ? 22.685 0.427 -26.401 1.00 83.56 180 ALA A C 1
ATOM 1437 O O . ALA A 1 180 ? 22.116 0.068 -25.368 1.00 83.56 180 ALA A O 1
ATOM 1438 N N . GLN A 1 181 ? 22.096 1.230 -27.296 1.00 85.06 181 GLN A N 1
ATOM 1439 C CA . GLN A 1 181 ? 20.689 1.650 -27.211 1.00 85.06 181 GLN A CA 1
ATOM 1440 C C . GLN A 1 181 ? 19.709 0.512 -27.514 1.00 85.06 181 GLN A C 1
ATOM 1442 O O . GLN A 1 181 ? 18.572 0.525 -27.042 1.00 85.06 181 GLN A O 1
ATOM 1447 N N . LEU A 1 182 ? 20.146 -0.468 -28.305 1.00 90.25 182 LEU A N 1
ATOM 1448 C CA . LEU A 1 182 ? 19.410 -1.690 -28.584 1.00 90.25 182 LEU A CA 1
ATOM 1449 C C . LEU A 1 182 ? 20.017 -2.818 -27.744 1.00 90.25 182 LEU A C 1
ATOM 1451 O O . LEU A 1 182 ? 21.158 -3.199 -27.974 1.00 90.25 182 LEU A O 1
ATOM 1455 N N . VAL A 1 183 ? 19.259 -3.304 -26.766 1.00 88.81 183 VAL A N 1
ATOM 1456 C CA . VAL A 1 183 ? 19.651 -4.363 -25.829 1.00 88.81 183 VAL A CA 1
ATOM 1457 C C . VAL A 1 183 ? 19.233 -5.708 -26.404 1.00 88.81 183 VAL A C 1
ATOM 1459 O O . VAL A 1 183 ? 18.039 -5.917 -26.656 1.00 88.81 183 VAL A O 1
ATOM 1462 N N . ASP A 1 184 ? 20.199 -6.606 -26.587 1.00 88.19 184 ASP A N 1
ATOM 1463 C CA . ASP A 1 184 ? 19.945 -7.954 -27.089 1.00 88.19 184 ASP A CA 1
ATOM 1464 C C . ASP A 1 184 ? 19.892 -9.001 -25.963 1.00 88.19 184 ASP A C 1
ATOM 1466 O O . ASP A 1 184 ? 20.187 -8.721 -24.801 1.00 88.19 184 ASP A O 1
ATOM 1470 N N . ALA A 1 185 ? 19.506 -10.236 -26.289 1.00 85.56 185 ALA A N 1
ATOM 1471 C CA . ALA A 1 185 ? 19.386 -11.320 -25.314 1.00 85.56 185 ALA A CA 1
ATOM 1472 C C . ALA A 1 185 ? 20.720 -11.663 -24.617 1.00 85.56 185 ALA A C 1
ATOM 1474 O O . ALA A 1 185 ? 20.716 -12.184 -23.503 1.00 85.56 185 ALA A O 1
ATOM 1475 N N . ALA A 1 186 ? 21.860 -11.360 -25.249 1.00 84.19 186 ALA A N 1
ATOM 1476 C CA . ALA A 1 186 ? 23.190 -11.572 -24.679 1.00 84.19 186 ALA A CA 1
ATOM 1477 C C . ALA A 1 186 ? 23.532 -10.590 -23.543 1.00 84.19 186 ALA A C 1
ATOM 1479 O O . ALA A 1 186 ? 24.291 -10.961 -22.645 1.00 84.19 186 ALA A O 1
ATOM 1480 N N . ASP A 1 187 ? 22.945 -9.388 -23.575 1.00 83.62 187 ASP A N 1
ATOM 1481 C CA . ASP A 1 187 ? 23.159 -8.308 -22.602 1.00 83.62 187 ASP A CA 1
ATOM 1482 C C . ASP A 1 187 ? 22.282 -8.457 -21.350 1.00 83.62 187 ASP A C 1
ATOM 1484 O O . ASP A 1 187 ? 22.454 -7.731 -20.369 1.00 83.62 187 ASP A O 1
ATOM 1488 N N . LEU A 1 188 ? 21.313 -9.377 -21.380 1.00 85.06 188 LEU A N 1
ATOM 1489 C CA . LEU A 1 188 ? 20.473 -9.677 -20.228 1.00 85.06 188 LEU A CA 1
ATOM 1490 C C . LEU A 1 188 ? 21.295 -10.354 -19.116 1.00 85.06 188 LEU A C 1
ATOM 1492 O O . LEU A 1 188 ? 22.239 -11.097 -19.407 1.00 85.06 188 LEU A O 1
ATOM 1496 N N . PRO A 1 189 ? 20.912 -10.156 -17.839 1.00 82.19 189 PRO A N 1
ATOM 1497 C CA . PRO A 1 189 ? 21.499 -10.890 -16.725 1.00 82.19 189 PRO A CA 1
ATOM 1498 C C . PRO A 1 189 ? 21.483 -12.408 -16.973 1.00 82.19 189 PRO A C 1
ATOM 1500 O O . PRO A 1 189 ? 20.518 -12.916 -17.567 1.00 82.19 189 PRO A O 1
ATOM 1503 N N . PRO A 1 190 ? 22.518 -13.143 -16.521 1.00 78.62 190 PRO A N 1
ATOM 1504 C CA . PRO A 1 190 ? 22.652 -14.575 -16.786 1.00 78.62 190 PRO A CA 1
ATOM 1505 C C . PRO A 1 190 ? 21.422 -15.366 -16.322 1.00 78.62 190 PRO A C 1
ATOM 1507 O O . PRO A 1 190 ? 20.988 -16.278 -17.014 1.00 78.62 190 PRO A O 1
ATOM 1510 N N . GLU A 1 191 ? 20.764 -14.945 -15.239 1.00 82.75 191 GLU A N 1
ATOM 1511 C CA . GLU A 1 191 ? 19.568 -15.607 -14.710 1.00 82.75 191 GLU A CA 1
ATOM 1512 C C . GLU A 1 191 ? 18.393 -15.602 -15.701 1.00 82.75 191 GLU A C 1
ATOM 1514 O O . GLU A 1 191 ? 17.611 -16.551 -15.752 1.00 82.75 191 GLU A O 1
ATOM 1519 N N . ILE A 1 192 ? 18.261 -14.536 -16.495 1.00 82.38 192 ILE A N 1
ATOM 1520 C CA . ILE A 1 192 ? 17.197 -14.381 -17.497 1.00 82.38 192 ILE A CA 1
ATOM 1521 C C . ILE A 1 192 ? 17.614 -15.049 -18.810 1.00 82.38 192 ILE A C 1
ATOM 1523 O O . ILE A 1 192 ? 16.787 -15.650 -19.497 1.00 82.38 192 ILE A O 1
ATOM 1527 N N . ARG A 1 193 ? 18.907 -14.980 -19.141 1.00 77.81 193 ARG A N 1
ATOM 1528 C CA . ARG A 1 193 ? 19.478 -15.589 -20.344 1.00 77.81 193 ARG A CA 1
ATOM 1529 C C . ARG A 1 193 ? 19.397 -17.118 -20.305 1.00 77.81 193 ARG A C 1
ATOM 1531 O O . ARG A 1 193 ? 18.989 -17.732 -21.290 1.00 77.81 193 ARG A O 1
ATOM 1538 N N . ASP A 1 194 ? 19.707 -17.721 -19.161 1.00 73.19 194 ASP A N 1
ATOM 1539 C CA . ASP A 1 194 ? 19.766 -19.177 -18.991 1.00 73.19 194 ASP A CA 1
ATOM 1540 C C . ASP A 1 194 ? 18.358 -19.803 -18.881 1.00 73.19 194 ASP A C 1
ATOM 1542 O O . ASP A 1 194 ? 18.120 -20.934 -19.318 1.00 73.19 194 ASP A O 1
ATOM 1546 N N . ALA A 1 195 ? 17.371 -19.032 -18.409 1.00 66.69 195 ALA A N 1
ATOM 1547 C CA . ALA A 1 195 ? 15.958 -19.421 -18.436 1.00 66.69 195 ALA A CA 1
ATOM 1548 C C . ALA A 1 195 ? 15.379 -19.507 -19.863 1.00 66.69 195 ALA A C 1
ATOM 1550 O O . ALA A 1 195 ? 14.399 -20.211 -20.094 1.00 66.69 195 ALA A O 1
ATOM 1551 N N . GLY A 1 196 ? 15.986 -18.812 -20.832 1.00 55.22 196 GLY A N 1
ATOM 1552 C CA . GLY A 1 196 ? 15.640 -18.920 -22.251 1.00 55.22 196 GLY A CA 1
ATOM 1553 C C . GLY A 1 196 ? 16.263 -20.133 -22.955 1.00 55.22 196 GLY A C 1
ATOM 1554 O O . GLY A 1 196 ? 15.738 -20.555 -23.983 1.00 55.22 196 GLY A O 1
ATOM 1555 N N . GLN A 1 197 ? 17.347 -20.701 -22.407 1.00 52.16 197 GLN A N 1
ATOM 1556 C CA . GLN A 1 197 ? 18.111 -21.809 -23.008 1.00 52.16 197 GLN A CA 1
ATOM 1557 C C . GLN A 1 197 ? 17.684 -23.198 -22.510 1.00 52.16 197 GLN A C 1
ATOM 1559 O O . GLN A 1 197 ? 17.905 -24.197 -23.190 1.00 52.16 197 GLN A O 1
ATOM 1564 N N . THR A 1 198 ? 17.005 -23.278 -21.364 1.00 45.03 198 THR A N 1
ATOM 1565 C CA . THR A 1 198 ? 16.509 -24.540 -20.779 1.00 45.03 198 THR A CA 1
ATOM 1566 C C . THR A 1 198 ? 15.321 -25.164 -21.533 1.00 45.03 198 THR A C 1
ATOM 1568 O O . THR A 1 198 ? 14.823 -26.210 -21.130 1.00 45.03 198 THR A O 1
ATOM 1571 N N . GLY A 1 199 ? 14.894 -24.574 -22.657 1.00 45.72 199 GLY A N 1
ATOM 1572 C CA . GLY A 1 199 ? 13.829 -25.089 -23.525 1.00 45.72 199 GLY A CA 1
ATOM 1573 C C . GLY A 1 199 ? 14.283 -25.826 -24.794 1.00 45.72 199 GLY A C 1
ATOM 1574 O O . GLY A 1 199 ? 13.423 -26.202 -25.582 1.00 45.72 199 GLY A O 1
ATOM 1575 N N . THR A 1 200 ? 15.587 -26.024 -25.033 1.00 36.25 200 THR A N 1
ATOM 1576 C CA . THR A 1 200 ? 16.091 -26.621 -26.297 1.00 36.25 200 THR A CA 1
ATOM 1577 C C . THR A 1 200 ? 17.256 -27.605 -26.127 1.00 36.25 200 THR A C 1
ATOM 1579 O O . THR A 1 200 ? 18.083 -27.752 -27.023 1.00 36.25 200 THR A O 1
ATOM 1582 N N . ALA A 1 201 ? 17.337 -28.317 -25.002 1.00 39.97 201 ALA A N 1
ATOM 1583 C CA . ALA A 1 201 ? 18.286 -29.420 -24.835 1.00 39.97 201 ALA A CA 1
ATOM 1584 C C . ALA A 1 201 ? 17.612 -30.601 -24.126 1.00 39.97 201 ALA A C 1
ATOM 1586 O O . ALA A 1 201 ? 17.691 -30.726 -22.907 1.00 39.97 201 ALA A O 1
ATOM 1587 N N . GLY A 1 202 ? 16.915 -31.451 -24.886 1.00 39.00 202 GLY A N 1
ATOM 1588 C CA . GLY A 1 202 ? 16.315 -32.655 -24.312 1.00 39.00 202 GLY A CA 1
ATOM 1589 C C . GLY A 1 202 ? 15.331 -33.430 -25.181 1.00 39.00 202 GLY A C 1
ATOM 1590 O O . GLY A 1 202 ? 14.393 -33.970 -24.625 1.00 39.00 202 GLY A O 1
ATOM 1591 N N . GLU A 1 203 ? 15.520 -33.503 -26.499 1.00 36.72 203 GLU A N 1
ATOM 1592 C CA . GLU A 1 203 ? 14.863 -34.513 -27.347 1.00 36.72 203 GLU A CA 1
ATOM 1593 C C . GLU A 1 203 ? 15.799 -34.828 -28.524 1.00 36.72 203 GLU A C 1
ATOM 1595 O O . GLU A 1 203 ? 15.614 -34.405 -29.660 1.00 36.72 203 GLU A O 1
ATOM 1600 N N . GLY A 1 204 ? 16.907 -35.498 -28.197 1.00 31.55 204 GLY A N 1
ATOM 1601 C CA . GLY A 1 204 ? 17.705 -36.246 -29.162 1.00 31.55 204 GLY A CA 1
ATOM 1602 C C . GLY A 1 204 ? 17.266 -37.705 -29.102 1.00 31.55 204 GLY A C 1
ATOM 1603 O O . GLY A 1 204 ? 17.309 -38.312 -28.033 1.00 31.55 204 GLY A O 1
ATOM 1604 N N . GLU A 1 205 ? 16.807 -38.223 -30.237 1.00 32.88 205 GLU A N 1
ATOM 1605 C CA . GLU A 1 205 ? 16.453 -39.622 -30.488 1.00 32.88 205 GLU A CA 1
ATOM 1606 C C . GLU A 1 205 ? 17.449 -40.627 -29.876 1.00 32.88 205 GLU A C 1
ATOM 1608 O O . GLU A 1 205 ? 18.661 -40.468 -30.050 1.00 32.88 205 GLU A O 1
ATOM 1613 N N . PRO A 1 206 ? 16.982 -41.726 -29.252 1.00 33.72 206 PRO A N 1
ATOM 1614 C CA . PRO A 1 206 ? 17.824 -42.886 -29.037 1.00 33.72 206 PRO A CA 1
ATOM 1615 C C . PRO A 1 206 ? 17.816 -43.736 -30.315 1.00 33.72 206 PRO A C 1
ATOM 1617 O O . PRO A 1 206 ? 16.859 -44.455 -30.600 1.00 33.72 206 PRO A O 1
ATOM 1620 N N . ALA A 1 207 ? 18.898 -43.650 -31.088 1.00 34.31 207 ALA A N 1
ATOM 1621 C CA . ALA A 1 207 ? 19.215 -44.634 -32.113 1.00 34.31 207 ALA A CA 1
ATOM 1622 C C . ALA A 1 207 ? 19.802 -45.891 -31.447 1.00 34.31 207 ALA A C 1
ATOM 1624 O O . ALA A 1 207 ? 20.895 -45.875 -30.887 1.00 34.31 207 ALA A O 1
ATOM 1625 N N . ASP A 1 208 ? 18.985 -46.936 -31.471 1.00 34.34 208 ASP A N 1
ATOM 1626 C CA . ASP A 1 208 ? 19.287 -48.362 -31.598 1.00 34.34 208 ASP A CA 1
ATOM 1627 C C . ASP A 1 208 ? 20.770 -48.805 -31.536 1.00 34.34 208 ASP A C 1
ATOM 1629 O O . ASP A 1 208 ? 21.567 -48.515 -32.428 1.00 34.34 208 ASP A O 1
ATOM 1633 N N . ALA A 1 209 ? 21.103 -49.598 -30.512 1.00 33.09 209 ALA A N 1
ATOM 1634 C CA . ALA A 1 209 ? 22.180 -50.588 -30.554 1.00 33.09 209 ALA A CA 1
ATOM 1635 C C . ALA A 1 209 ? 21.969 -51.636 -29.448 1.00 33.09 209 ALA A C 1
ATOM 1637 O O . ALA A 1 209 ? 22.381 -51.471 -28.297 1.00 33.09 209 ALA A O 1
ATOM 1638 N N . ALA A 1 210 ? 21.313 -52.733 -29.815 1.00 32.75 210 ALA A N 1
ATOM 1639 C CA . ALA A 1 210 ? 21.413 -54.001 -29.110 1.00 32.75 210 ALA A CA 1
ATOM 1640 C C . ALA A 1 210 ? 22.842 -54.570 -29.234 1.00 32.75 210 ALA A C 1
ATOM 1642 O O . ALA A 1 210 ? 23.425 -54.538 -30.314 1.00 32.75 210 ALA A O 1
ATOM 1643 N N . ASP A 1 211 ? 23.389 -55.131 -28.153 1.00 33.81 211 ASP A N 1
ATOM 1644 C CA . ASP A 1 211 ? 23.577 -56.586 -28.012 1.00 33.81 211 ASP A CA 1
ATOM 1645 C C . ASP A 1 211 ? 24.702 -56.967 -27.019 1.00 33.81 211 ASP A C 1
ATOM 1647 O O . ASP A 1 211 ? 25.827 -56.473 -27.052 1.00 33.81 211 ASP A O 1
ATOM 1651 N N . THR A 1 212 ? 24.389 -58.019 -26.262 1.00 31.36 212 THR A N 1
ATOM 1652 C CA . THR A 1 212 ? 25.247 -59.076 -25.699 1.00 31.36 212 THR A CA 1
ATOM 1653 C C . THR A 1 212 ? 26.087 -58.918 -24.414 1.00 31.36 212 THR A C 1
ATOM 1655 O O . THR A 1 212 ? 27.131 -58.275 -24.385 1.00 31.36 212 THR A O 1
ATOM 1658 N N . ARG A 1 213 ? 25.735 -59.841 -23.487 1.00 32.78 213 ARG A N 1
ATOM 1659 C CA . ARG A 1 213 ? 26.558 -60.660 -22.551 1.00 32.78 213 ARG A CA 1
ATOM 1660 C C . ARG A 1 213 ? 26.926 -60.028 -21.204 1.00 32.78 213 ARG A C 1
ATOM 1662 O O . ARG A 1 213 ? 27.313 -58.877 -21.153 1.00 32.78 213 ARG A O 1
ATOM 1669 N N . SER A 1 214 ? 26.951 -60.725 -20.066 1.00 32.72 214 SER A N 1
ATOM 1670 C CA . SER A 1 214 ? 26.578 -62.084 -19.624 1.00 32.72 214 SER A CA 1
ATOM 1671 C C . SER A 1 214 ? 26.938 -62.177 -18.130 1.00 32.72 214 SER A C 1
ATOM 1673 O O . SER A 1 214 ? 27.993 -61.667 -17.775 1.00 32.72 214 SER A O 1
ATOM 1675 N N . GLY A 1 215 ? 26.154 -62.921 -17.331 1.00 28.20 215 GLY A N 1
ATOM 1676 C CA . GLY A 1 215 ? 26.558 -63.537 -16.042 1.00 28.20 215 GLY A CA 1
ATOM 1677 C C . GLY A 1 215 ? 26.782 -62.562 -14.871 1.00 28.20 215 GLY A C 1
ATOM 1678 O O . GLY A 1 215 ? 27.250 -61.458 -15.065 1.00 28.20 215 GLY A O 1
ATOM 1679 N N . GLU A 1 216 ? 26.479 -62.851 -13.610 1.00 32.06 216 GLU A N 1
ATOM 1680 C CA . GLU A 1 216 ? 26.295 -64.127 -12.927 1.00 32.06 216 GLU A CA 1
ATOM 1681 C C . GLU A 1 216 ? 25.580 -63.873 -11.580 1.00 32.06 216 GLU A C 1
ATOM 1683 O O . GLU A 1 216 ? 25.628 -62.771 -11.033 1.00 32.06 216 GLU A O 1
ATOM 1688 N N . ARG A 1 217 ? 24.881 -64.900 -11.083 1.00 28.77 217 ARG A N 1
ATOM 1689 C CA . ARG A 1 217 ? 24.214 -64.989 -9.764 1.00 28.77 217 ARG A CA 1
ATOM 1690 C C . ARG A 1 217 ? 25.304 -65.151 -8.675 1.00 28.77 217 ARG A C 1
ATOM 1692 O O . ARG A 1 217 ? 26.431 -65.468 -9.024 1.00 28.77 217 ARG A O 1
ATOM 1699 N N . ASP A 1 218 ? 25.129 -64.991 -7.363 1.00 36.09 218 ASP A N 1
ATOM 1700 C CA . ASP A 1 218 ? 24.060 -65.406 -6.439 1.00 36.09 218 ASP A CA 1
ATOM 1701 C C . ASP A 1 218 ? 24.387 -64.830 -5.008 1.00 36.09 218 ASP A C 1
ATOM 1703 O O . ASP A 1 218 ? 25.278 -63.982 -4.916 1.00 36.09 218 ASP A O 1
ATOM 1707 N N . PRO A 1 219 ? 23.721 -65.186 -3.877 1.00 50.06 219 PRO A N 1
ATOM 1708 C CA . PRO A 1 219 ? 23.292 -64.224 -2.851 1.00 50.06 219 PRO A CA 1
ATOM 1709 C C . PRO A 1 219 ? 23.889 -64.492 -1.446 1.00 50.06 219 PRO A C 1
ATOM 1711 O O . PRO A 1 219 ? 24.578 -65.485 -1.222 1.00 50.06 219 PRO A O 1
ATOM 1714 N N . GLY A 1 220 ? 23.573 -63.661 -0.439 1.00 28.61 220 GLY A N 1
ATOM 1715 C CA . GLY A 1 220 ? 23.763 -64.088 0.956 1.00 28.61 220 GLY A CA 1
ATOM 1716 C C . GLY A 1 220 ? 23.776 -63.022 2.056 1.00 28.61 220 GLY A C 1
ATOM 1717 O O . GLY A 1 220 ? 24.742 -62.290 2.201 1.00 28.61 220 GLY A O 1
ATOM 1718 N N . ALA A 1 221 ? 22.744 -63.096 2.904 1.00 30.31 221 ALA A N 1
ATOM 1719 C CA . ALA A 1 221 ? 22.753 -62.915 4.365 1.00 30.31 221 ALA A CA 1
ATOM 1720 C C . ALA A 1 221 ? 22.937 -61.516 5.012 1.00 30.31 221 ALA A C 1
ATOM 1722 O O . ALA A 1 221 ? 24.030 -60.993 5.180 1.00 30.31 221 ALA A O 1
ATOM 1723 N N . ALA A 1 222 ? 21.794 -61.010 5.496 1.00 29.53 222 ALA A N 1
ATOM 1724 C CA . ALA A 1 222 ? 21.487 -60.528 6.853 1.00 29.53 222 ALA A CA 1
ATOM 1725 C C . ALA A 1 222 ? 22.611 -60.015 7.786 1.00 29.53 222 ALA A C 1
ATOM 1727 O O . ALA A 1 222 ? 23.485 -60.763 8.214 1.00 29.53 222 ALA A O 1
ATOM 1728 N N . GLY A 1 223 ? 22.422 -58.786 8.285 1.00 29.48 223 GLY A N 1
ATOM 1729 C CA . GLY A 1 223 ? 23.084 -58.263 9.483 1.00 29.48 223 GLY A CA 1
ATOM 1730 C C . GLY A 1 223 ? 22.571 -56.873 9.877 1.00 29.48 223 GLY A C 1
ATOM 1731 O O . GLY A 1 223 ? 22.686 -55.928 9.109 1.00 29.48 223 GLY A O 1
ATOM 1732 N N . SER A 1 224 ? 21.973 -56.780 11.066 1.00 28.62 224 SER A N 1
ATOM 1733 C CA . SER A 1 224 ? 21.371 -55.605 11.713 1.00 28.62 224 SER A CA 1
ATOM 1734 C C . SER A 1 224 ? 22.230 -54.337 11.778 1.00 28.62 224 SER A C 1
ATOM 1736 O O . SER A 1 224 ? 23.430 -54.417 12.018 1.00 28.62 224 SER A O 1
ATOM 1738 N N . GLY A 1 225 ? 21.558 -53.178 11.836 1.00 26.25 225 GLY A N 1
ATOM 1739 C CA . GLY A 1 225 ? 21.985 -52.095 12.731 1.00 26.25 225 GLY A CA 1
ATOM 1740 C C . GLY A 1 225 ? 21.879 -50.665 12.199 1.00 26.25 225 GLY A C 1
ATOM 1741 O O . GLY A 1 225 ? 22.739 -50.217 11.461 1.00 26.25 225 GLY A O 1
ATOM 1742 N N . ILE A 1 226 ? 20.898 -49.944 12.751 1.00 28.44 226 ILE A N 1
ATOM 1743 C CA . ILE A 1 226 ? 20.886 -48.518 13.139 1.00 28.44 226 ILE A CA 1
ATOM 1744 C C . ILE A 1 226 ? 21.037 -47.375 12.105 1.00 28.44 226 ILE A C 1
ATOM 1746 O O . ILE A 1 226 ? 22.104 -47.081 11.587 1.00 28.44 226 ILE A O 1
ATOM 1750 N N . SER A 1 227 ? 19.968 -46.563 12.119 1.00 27.83 227 SER A N 1
ATOM 1751 C CA . SER A 1 227 ? 19.933 -45.090 12.091 1.00 27.83 227 SER A CA 1
ATOM 1752 C C . SER A 1 227 ? 19.856 -44.369 10.743 1.00 27.83 227 SER A C 1
ATOM 1754 O O . SER A 1 227 ? 20.752 -44.450 9.913 1.00 27.83 227 SER A O 1
ATOM 1756 N N . GLY A 1 228 ? 18.834 -43.513 10.627 1.00 26.42 228 GLY A N 1
ATOM 1757 C CA . GLY A 1 228 ? 18.972 -42.241 9.922 1.00 26.42 228 GLY A CA 1
ATOM 1758 C C . GLY A 1 228 ? 17.955 -41.954 8.821 1.00 26.42 228 GLY A C 1
ATOM 1759 O O . GLY A 1 228 ? 17.988 -42.548 7.755 1.00 26.42 228 GLY A O 1
ATOM 1760 N N . SER A 1 229 ? 17.183 -40.893 9.059 1.00 28.02 229 SER A N 1
ATOM 1761 C CA . SER A 1 229 ? 16.745 -39.925 8.046 1.00 28.02 229 SER A CA 1
ATOM 1762 C C . SER A 1 229 ? 15.503 -40.242 7.201 1.00 28.02 229 SER A C 1
ATOM 1764 O O . SER A 1 229 ? 15.548 -40.849 6.138 1.00 28.02 229 SER A O 1
ATOM 1766 N N . ALA A 1 230 ? 14.387 -39.705 7.700 1.00 27.19 230 ALA A N 1
ATOM 1767 C CA . ALA A 1 230 ? 13.467 -38.802 7.005 1.00 27.19 230 ALA A CA 1
ATOM 1768 C C . ALA A 1 230 ? 13.358 -38.906 5.468 1.00 27.19 230 ALA A C 1
ATOM 1770 O O . ALA A 1 230 ? 14.222 -38.450 4.720 1.00 27.19 230 ALA A O 1
ATOM 1771 N N . ARG A 1 231 ? 12.185 -39.368 5.022 1.00 28.33 231 ARG A N 1
ATOM 1772 C CA . ARG A 1 231 ? 11.597 -39.034 3.720 1.00 28.33 231 ARG A CA 1
ATOM 1773 C C . ARG A 1 231 ? 11.078 -37.590 3.738 1.00 28.33 231 ARG A C 1
ATOM 1775 O O . ARG A 1 231 ? 10.352 -37.254 4.674 1.00 28.33 231 ARG A O 1
ATOM 1782 N N . PRO A 1 232 ? 11.308 -36.781 2.694 1.00 30.64 232 PRO A N 1
ATOM 1783 C CA . PRO A 1 232 ? 10.388 -35.721 2.334 1.00 30.64 232 PRO A CA 1
ATOM 1784 C C . PRO A 1 232 ? 9.518 -36.204 1.169 1.00 30.64 232 PRO A C 1
ATOM 1786 O O . PRO A 1 232 ? 10.008 -36.459 0.070 1.00 30.64 232 PRO A O 1
ATOM 1789 N N . GLU A 1 233 ? 8.219 -36.332 1.424 1.00 28.38 233 GLU A N 1
ATOM 1790 C CA . GLU A 1 233 ? 7.218 -36.323 0.364 1.00 28.38 233 GLU A CA 1
ATOM 1791 C C . GLU A 1 233 ? 6.839 -34.875 0.045 1.00 28.38 233 GLU A C 1
ATOM 1793 O O . GLU A 1 233 ? 6.682 -34.008 0.905 1.00 28.38 233 GLU A O 1
ATOM 1798 N N . SER A 1 234 ? 6.756 -34.654 -1.255 1.00 30.41 234 SER A N 1
ATOM 1799 C CA . SER A 1 234 ? 6.353 -33.471 -1.989 1.00 30.41 234 SER A CA 1
ATOM 1800 C C . SER A 1 234 ? 5.011 -32.885 -1.551 1.00 30.41 234 SER A C 1
ATOM 1802 O O . SER A 1 234 ? 3.996 -33.555 -1.688 1.00 30.41 234 SER A O 1
ATOM 1804 N N . HIS A 1 235 ? 4.980 -31.593 -1.213 1.00 28.31 235 HIS A N 1
ATOM 1805 C CA . HIS A 1 235 ? 3.829 -30.724 -1.482 1.00 28.31 235 HIS A CA 1
ATOM 1806 C C . HIS A 1 235 ? 4.304 -29.286 -1.718 1.00 28.31 235 HIS A C 1
ATOM 1808 O O . HIS A 1 235 ? 4.646 -28.547 -0.798 1.00 28.31 235 HIS A O 1
ATOM 1814 N N . ALA A 1 236 ? 4.330 -28.896 -2.991 1.00 31.06 236 ALA A N 1
ATOM 1815 C CA . ALA A 1 236 ? 4.505 -27.520 -3.417 1.00 31.06 236 ALA A CA 1
ATOM 1816 C C . ALA A 1 236 ? 3.167 -26.778 -3.299 1.00 31.06 236 ALA A C 1
ATOM 1818 O O . ALA A 1 236 ? 2.196 -27.152 -3.954 1.00 31.06 236 ALA A O 1
ATOM 1819 N N . SER A 1 237 ? 3.119 -25.722 -2.487 1.00 30.42 237 SER A N 1
ATOM 1820 C CA . SER A 1 237 ? 2.164 -24.609 -2.608 1.00 30.42 237 SER A CA 1
ATOM 1821 C C . SER A 1 237 ? 2.607 -23.468 -1.690 1.00 30.42 237 SER A C 1
ATOM 1823 O O . SER A 1 237 ? 2.430 -23.526 -0.477 1.00 30.42 237 SER A O 1
ATOM 1825 N N . GLY A 1 238 ? 3.225 -22.437 -2.272 1.00 29.56 238 GLY A N 1
ATOM 1826 C CA . GLY A 1 238 ? 3.588 -21.198 -1.577 1.00 29.56 238 GLY A CA 1
ATOM 1827 C C . GLY A 1 238 ? 2.436 -20.185 -1.620 1.00 29.56 238 GLY A C 1
ATOM 1828 O O . GLY A 1 238 ? 1.749 -20.104 -2.644 1.00 29.56 238 GLY A O 1
ATOM 1829 N N . PRO A 1 239 ? 2.187 -19.420 -0.543 1.00 34.75 239 PRO A N 1
ATOM 1830 C CA . PRO A 1 239 ? 0.966 -18.645 -0.422 1.00 34.75 239 PRO A CA 1
ATOM 1831 C C . PRO A 1 239 ? 1.038 -17.294 -1.130 1.00 34.75 239 PRO A C 1
ATOM 1833 O O . PRO A 1 239 ? 2.099 -16.748 -1.427 1.00 34.75 239 PRO A O 1
ATOM 1836 N N . VAL A 1 240 ? -0.155 -16.790 -1.428 1.00 34.66 240 VAL A N 1
ATOM 1837 C CA . VAL A 1 240 ? -0.413 -15.659 -2.313 1.00 34.66 240 VAL A CA 1
ATOM 1838 C C . VAL A 1 240 ? -0.846 -14.459 -1.488 1.00 34.66 240 VAL A C 1
ATOM 1840 O O . VAL A 1 240 ? -1.760 -14.564 -0.666 1.00 34.66 240 VAL A O 1
ATOM 1843 N N . ALA A 1 241 ? -0.208 -13.324 -1.762 1.00 31.97 241 ALA A N 1
ATOM 1844 C CA . ALA A 1 241 ? -0.483 -12.059 -1.113 1.00 31.97 241 ALA A CA 1
ATOM 1845 C C . ALA A 1 241 ? -1.914 -11.579 -1.402 1.00 31.97 241 ALA A C 1
ATOM 1847 O O . ALA A 1 241 ? -2.324 -11.484 -2.564 1.00 31.97 241 ALA A O 1
ATOM 1848 N N . GLY A 1 242 ? -2.682 -11.299 -0.350 1.00 32.19 242 GLY A N 1
ATOM 1849 C CA . GLY A 1 242 ? -4.071 -10.855 -0.441 1.00 32.19 242 GLY A CA 1
ATOM 1850 C C . GLY A 1 242 ? -4.230 -9.458 0.134 1.00 32.19 242 GLY A C 1
ATOM 1851 O O . GLY A 1 242 ? -3.857 -9.225 1.284 1.00 32.19 242 GLY A O 1
ATOM 1852 N N . ALA A 1 243 ? -4.794 -8.546 -0.658 1.00 31.25 243 ALA A N 1
ATOM 1853 C CA . ALA A 1 243 ? -5.276 -7.269 -0.157 1.00 31.25 243 ALA A CA 1
ATOM 1854 C C . ALA A 1 243 ? -6.767 -7.371 0.187 1.00 31.25 243 ALA A C 1
ATOM 1856 O O . ALA A 1 243 ? -7.539 -7.989 -0.552 1.00 31.25 243 ALA A O 1
ATOM 1857 N N . VAL A 1 244 ? -7.156 -6.793 1.321 1.00 33.22 244 VAL A N 1
ATOM 1858 C CA . VAL A 1 244 ? -8.476 -6.938 1.935 1.00 33.22 244 VAL A CA 1
ATOM 1859 C C . VAL A 1 244 ? -9.070 -5.573 2.247 1.00 33.22 244 VAL A C 1
ATOM 1861 O O . VAL A 1 244 ? -8.408 -4.730 2.850 1.00 33.22 244 VAL A O 1
ATOM 1864 N N . VAL A 1 245 ? -10.305 -5.340 1.806 1.00 29.70 245 VAL A N 1
ATOM 1865 C CA . VAL A 1 245 ? -11.001 -4.052 1.937 1.00 29.70 245 VAL A CA 1
ATOM 1866 C C . VAL A 1 245 ? -12.186 -4.211 2.885 1.00 29.70 245 VAL A C 1
ATOM 1868 O O . VAL A 1 245 ? -13.068 -5.028 2.630 1.00 29.70 245 VAL A O 1
ATOM 1871 N N . ALA A 1 246 ? -12.230 -3.400 3.945 1.00 29.81 246 ALA A N 1
ATOM 1872 C CA . ALA A 1 246 ? -13.380 -3.296 4.844 1.00 29.81 246 ALA A CA 1
ATOM 1873 C C . ALA A 1 246 ? -14.117 -1.965 4.607 1.00 29.81 246 ALA A C 1
ATOM 1875 O O . ALA A 1 246 ? -13.492 -0.902 4.564 1.00 29.81 246 ALA A O 1
ATOM 1876 N N . GLU A 1 247 ? -15.444 -2.012 4.452 1.00 28.03 247 GLU A N 1
ATOM 1877 C CA . GLU A 1 247 ? -16.293 -0.842 4.193 1.00 28.03 247 GLU A CA 1
ATOM 1878 C C . GLU A 1 247 ? -17.371 -0.682 5.275 1.00 28.03 247 GLU A C 1
ATOM 1880 O O . GLU A 1 247 ? -18.069 -1.640 5.612 1.00 28.03 247 GLU A O 1
ATOM 1885 N N . ARG A 1 248 ? -17.530 0.544 5.804 1.00 32.22 248 ARG A N 1
ATOM 1886 C CA . ARG A 1 248 ? -18.780 1.000 6.429 1.00 32.22 248 ARG A CA 1
ATOM 1887 C C . ARG A 1 248 ? -18.865 2.532 6.472 1.00 32.22 248 ARG A C 1
ATOM 1889 O O . ARG A 1 248 ? -17.972 3.187 6.997 1.00 32.22 248 ARG A O 1
ATOM 1896 N N . THR A 1 249 ? -19.972 3.082 5.973 1.00 26.62 249 THR A N 1
ATOM 1897 C CA . THR A 1 249 ? -20.363 4.500 6.076 1.00 26.62 249 THR A CA 1
ATOM 1898 C C . THR A 1 249 ? -21.425 4.657 7.166 1.00 26.62 249 THR A C 1
ATOM 1900 O O . THR A 1 249 ? -22.395 3.901 7.190 1.00 26.62 249 THR A O 1
ATOM 1903 N N . VAL A 1 250 ? -21.278 5.646 8.055 1.00 29.33 250 VAL A N 1
ATOM 1904 C CA . VAL A 1 250 ? -22.310 6.035 9.034 1.00 29.33 250 VAL A CA 1
ATOM 1905 C C . VAL A 1 250 ? -22.738 7.475 8.752 1.00 29.33 250 VAL A C 1
ATOM 1907 O O . VAL A 1 250 ? -21.929 8.395 8.822 1.00 29.33 250 VAL A O 1
ATOM 1910 N N . VAL A 1 251 ? -24.018 7.661 8.422 1.00 28.48 251 VAL A N 1
ATOM 1911 C CA . VAL A 1 251 ? -24.665 8.966 8.214 1.00 28.48 251 VAL A CA 1
ATOM 1912 C C . VAL A 1 251 ? -25.438 9.350 9.476 1.00 28.48 251 VAL A C 1
ATOM 1914 O O . VAL A 1 251 ? -26.230 8.555 9.978 1.00 28.48 251 VAL A O 1
ATOM 1917 N N . GLY A 1 252 ? -25.258 10.585 9.952 1.00 25.17 252 GLY A N 1
ATOM 1918 C CA . GLY A 1 252 ? -26.078 11.203 10.999 1.00 25.17 252 GLY A CA 1
ATOM 1919 C C . GLY A 1 252 ? -26.379 12.669 10.670 1.00 25.17 252 GLY A C 1
ATOM 1920 O O . GLY A 1 252 ? -25.458 13.460 10.493 1.00 25.17 252 GLY A O 1
ATOM 1921 N N . ARG A 1 253 ? -27.672 13.001 10.545 1.00 28.06 253 ARG A N 1
ATOM 1922 C CA . ARG A 1 253 ? -28.255 14.333 10.263 1.00 28.06 253 ARG A CA 1
ATOM 1923 C C . ARG A 1 253 ? -28.535 15.136 11.547 1.00 28.06 253 ARG A C 1
ATOM 1925 O O . ARG A 1 253 ? -28.673 14.541 12.611 1.00 28.06 253 ARG A O 1
ATOM 1932 N N . SER A 1 254 ? -28.806 16.436 11.333 1.00 27.56 254 SER A N 1
ATOM 1933 C CA . SER A 1 254 ? -29.518 17.440 12.171 1.00 27.56 254 SER A CA 1
ATOM 1934 C C . SER A 1 254 ? -28.591 18.530 12.741 1.00 27.56 254 SER A C 1
ATOM 1936 O O . SER A 1 254 ? -27.530 18.191 13.243 1.00 27.56 254 SER A O 1
ATOM 1938 N N . GLY A 1 255 ? -28.865 19.843 12.715 1.00 24.81 255 GLY A N 1
ATOM 1939 C CA . GLY A 1 255 ? -30.011 20.648 12.267 1.00 24.81 255 GLY A CA 1
ATOM 1940 C C . GLY A 1 255 ? -30.112 21.948 13.106 1.00 24.81 255 GLY A C 1
ATOM 1941 O O . GLY A 1 255 ? -30.035 21.840 14.323 1.00 24.81 255 GLY A O 1
ATOM 1942 N N . ALA A 1 256 ? -30.330 23.105 12.443 1.00 27.38 256 ALA A N 1
ATOM 1943 C CA . ALA A 1 256 ? -30.789 24.433 12.946 1.00 27.38 256 ALA A CA 1
ATOM 1944 C C . ALA A 1 256 ? -29.857 25.202 13.939 1.00 27.38 256 ALA A C 1
ATOM 1946 O O . ALA A 1 256 ? -29.051 24.583 14.614 1.00 27.38 256 ALA A O 1
ATOM 1947 N N . ASP A 1 257 ? -29.833 26.536 14.092 1.00 27.61 257 ASP A N 1
ATOM 1948 C CA . ASP A 1 257 ? -30.738 27.648 13.745 1.00 27.61 257 ASP A CA 1
ATOM 1949 C C . ASP A 1 257 ? -30.001 29.021 13.874 1.00 27.61 257 ASP A C 1
ATOM 1951 O O . ASP A 1 257 ? -28.953 29.059 14.513 1.00 27.61 257 ASP A O 1
ATOM 1955 N N . GLY A 1 258 ? -30.586 30.095 13.299 1.00 25.47 258 GLY A N 1
ATOM 1956 C CA . GLY A 1 258 ? -30.504 31.564 13.566 1.00 25.47 258 GLY A CA 1
ATOM 1957 C C . GLY A 1 258 ? -29.194 32.247 14.029 1.00 25.47 258 GLY A C 1
ATOM 1958 O O . GLY A 1 258 ? -28.417 31.710 14.792 1.00 25.47 258 GLY A O 1
ATOM 1959 N N . SER A 1 259 ? -28.868 33.510 13.738 1.00 26.81 259 SER A N 1
ATOM 1960 C CA . SER A 1 259 ? -29.656 34.700 13.412 1.00 26.81 259 SER A CA 1
ATOM 1961 C C . SER A 1 259 ? -28.699 35.837 12.983 1.00 26.81 259 SER A C 1
ATOM 1963 O O . SER A 1 259 ? -27.494 35.788 13.221 1.00 26.81 259 SER A O 1
ATOM 1965 N N . ARG A 1 260 ? -29.267 36.850 12.323 1.00 26.39 260 ARG A N 1
ATOM 1966 C CA . ARG A 1 260 ? -28.662 38.064 11.735 1.00 26.39 260 ARG A CA 1
ATOM 1967 C C . ARG A 1 260 ? -28.220 39.084 12.803 1.00 26.39 260 ARG A C 1
ATOM 1969 O O . ARG A 1 260 ? -28.741 39.031 13.909 1.00 26.39 260 ARG A O 1
ATOM 1976 N N . LEU A 1 261 ? -27.387 40.069 12.417 1.00 27.25 261 LEU A N 1
ATOM 1977 C CA . LEU A 1 261 ? -27.683 41.527 12.414 1.00 27.25 261 LEU A CA 1
ATOM 1978 C C . LEU A 1 261 ? -26.422 42.389 12.099 1.00 27.25 261 LEU A C 1
ATOM 1980 O O . LEU A 1 261 ? -25.380 42.169 12.700 1.00 27.25 261 LEU A O 1
ATOM 1984 N N . THR A 1 262 ? -26.590 43.329 11.142 1.00 25.92 262 THR A N 1
ATOM 1985 C CA . THR A 1 262 ? -26.101 44.746 11.029 1.00 25.92 262 THR A CA 1
ATOM 1986 C C . THR A 1 262 ? -24.617 45.115 11.228 1.00 25.92 262 THR A C 1
ATOM 1988 O O . THR A 1 262 ? -23.983 44.586 12.122 1.00 25.92 262 THR A O 1
ATOM 1991 N N . ASP A 1 263 ? -24.001 46.123 10.592 1.00 25.20 263 ASP A N 1
ATOM 1992 C CA . ASP A 1 263 ? -24.240 46.998 9.425 1.00 25.20 263 ASP A CA 1
ATOM 1993 C C . ASP A 1 263 ? -22.959 47.880 9.243 1.00 25.20 263 ASP A C 1
ATOM 1995 O O . ASP A 1 263 ? -22.426 48.349 10.243 1.00 25.20 263 ASP A O 1
ATOM 1999 N N . SER A 1 264 ? -22.524 48.101 7.987 1.00 27.36 264 SER A N 1
ATOM 2000 C CA . SER A 1 264 ? -21.799 49.271 7.404 1.00 27.36 264 SER A CA 1
ATOM 2001 C C . SER A 1 264 ? -20.374 49.724 7.862 1.00 27.36 264 SER A C 1
ATOM 2003 O O . SER A 1 264 ? -19.926 49.388 8.949 1.00 27.36 264 SER A O 1
ATOM 2005 N N . PRO A 1 265 ? -19.640 50.547 7.060 1.00 46.66 265 PRO A N 1
ATOM 2006 C CA . PRO A 1 265 ? -18.968 50.212 5.781 1.00 46.66 265 PRO A CA 1
ATOM 2007 C C . PRO A 1 265 ? -17.498 50.735 5.740 1.00 46.66 265 PRO A C 1
ATOM 2009 O O . PRO A 1 265 ? -17.087 51.384 6.685 1.00 46.66 265 PRO A O 1
ATOM 2012 N N . VAL A 1 266 ? -16.710 50.513 4.667 1.00 25.20 266 VAL A N 1
ATOM 2013 C CA . VAL A 1 266 ? -15.758 51.503 4.074 1.00 25.20 266 VAL A CA 1
ATOM 2014 C C . VAL A 1 266 ? -15.081 50.954 2.795 1.00 25.20 266 VAL A C 1
ATOM 2016 O O . VAL A 1 266 ? -14.545 49.854 2.763 1.00 25.20 266 VAL A O 1
ATOM 2019 N N . SER A 1 267 ? -15.133 51.814 1.772 1.00 29.20 267 SER A N 1
ATOM 2020 C CA . SER A 1 267 ? -14.322 52.020 0.558 1.00 29.20 267 SER A CA 1
ATOM 2021 C C . SER A 1 267 ? -14.013 50.921 -0.462 1.00 29.20 267 SER A C 1
ATOM 2023 O O . SER A 1 267 ? -13.284 49.960 -0.252 1.00 29.20 267 SER A O 1
ATOM 2025 N N . ALA A 1 268 ? -14.505 51.236 -1.660 1.00 30.52 268 ALA A N 1
ATOM 2026 C CA . ALA A 1 268 ? -14.308 50.608 -2.948 1.00 30.52 268 ALA A CA 1
ATOM 2027 C C . ALA A 1 268 ? -12.885 50.757 -3.514 1.00 30.52 268 ALA A C 1
ATOM 2029 O O . ALA A 1 268 ? -12.236 51.789 -3.348 1.00 30.52 268 ALA A O 1
ATOM 2030 N N . ILE A 1 269 ? -12.489 49.769 -4.320 1.00 30.75 269 ILE A N 1
ATOM 2031 C CA . ILE A 1 269 ? -11.502 49.927 -5.391 1.00 30.75 269 ILE A CA 1
ATOM 2032 C C . ILE A 1 269 ? -12.204 49.573 -6.710 1.00 30.75 269 ILE A C 1
ATOM 2034 O O . ILE A 1 269 ? -12.943 48.591 -6.788 1.00 30.75 269 ILE A O 1
ATOM 2038 N N . ALA A 1 270 ? -12.022 50.446 -7.700 1.00 30.14 270 ALA A N 1
ATOM 2039 C CA . ALA A 1 270 ? -12.692 50.478 -8.998 1.00 30.14 270 ALA A CA 1
ATOM 2040 C C . ALA A 1 270 ? -12.393 49.249 -9.892 1.00 30.14 270 ALA A C 1
ATOM 2042 O O . ALA A 1 270 ? -11.339 48.628 -9.745 1.00 30.14 270 ALA A O 1
ATOM 2043 N N . PRO A 1 271 ? -13.298 48.904 -10.832 1.00 33.06 271 PRO A N 1
ATOM 2044 C CA . PRO A 1 271 ? -13.173 47.720 -11.674 1.00 33.06 271 PRO A CA 1
ATOM 2045 C C . PRO A 1 271 ? -12.205 47.964 -12.838 1.00 33.06 271 PRO A C 1
ATOM 2047 O O . PRO A 1 271 ? -12.207 49.030 -13.453 1.00 33.06 271 PRO A O 1
ATOM 2050 N N . ILE A 1 272 ? -11.392 46.957 -13.158 1.00 38.44 272 ILE A N 1
ATOM 2051 C CA . ILE A 1 272 ? -10.560 46.951 -14.364 1.00 38.44 272 ILE A CA 1
ATOM 2052 C C . ILE A 1 272 ? -11.452 46.546 -15.542 1.00 38.44 272 ILE A C 1
ATOM 2054 O O . ILE A 1 272 ? -12.276 45.639 -15.424 1.00 38.44 272 ILE A O 1
ATOM 2058 N N . ALA A 1 273 ? -11.308 47.293 -16.634 1.00 34.59 273 ALA A N 1
ATOM 2059 C CA . ALA A 1 273 ? -12.170 47.303 -17.801 1.00 34.59 273 ALA A CA 1
ATOM 2060 C C . ALA A 1 273 ? -12.330 45.940 -18.492 1.00 34.59 273 ALA A C 1
ATOM 2062 O O . ALA A 1 273 ? -11.378 45.186 -18.691 1.00 34.59 273 ALA A O 1
ATOM 2063 N N . ASP A 1 274 ? -13.574 45.714 -18.901 1.00 38.56 274 ASP A N 1
ATOM 2064 C CA . ASP A 1 274 ? -14.064 44.659 -19.774 1.00 38.56 274 ASP A CA 1
ATOM 2065 C C . ASP A 1 274 ? -13.297 44.677 -21.110 1.00 38.56 274 ASP A C 1
ATOM 2067 O O . ASP A 1 274 ? -13.376 45.636 -21.881 1.00 38.56 274 ASP A O 1
ATOM 2071 N N . SER A 1 275 ? -12.510 43.633 -21.362 1.00 35.62 275 SER A N 1
ATOM 2072 C CA . SER A 1 275 ? -11.975 43.319 -22.687 1.00 35.62 275 SER A CA 1
ATOM 2073 C C . SER A 1 275 ? -12.500 41.940 -23.067 1.00 35.62 275 SER A C 1
ATOM 2075 O O . SER A 1 275 ? -12.259 40.952 -22.380 1.00 35.62 275 SER A O 1
ATOM 2077 N N . ALA A 1 276 ? -13.281 41.912 -24.147 1.00 41.19 276 ALA A N 1
ATOM 2078 C CA . ALA A 1 276 ? -14.137 40.812 -24.588 1.00 41.19 276 ALA A CA 1
ATOM 2079 C C . ALA A 1 276 ? -13.396 39.592 -25.185 1.00 41.19 276 ALA A C 1
ATOM 2081 O O . ALA A 1 276 ? -14.000 38.807 -25.906 1.00 41.19 276 ALA A O 1
ATOM 2082 N N . ASP A 1 277 ? -12.122 39.410 -24.844 1.00 41.56 277 ASP A N 1
ATOM 2083 C CA . ASP A 1 277 ? -11.370 38.166 -25.005 1.00 41.56 277 ASP A CA 1
ATOM 2084 C C . ASP A 1 277 ? -10.727 37.889 -23.644 1.00 41.56 277 ASP A C 1
ATOM 2086 O O . ASP A 1 277 ? -9.715 38.485 -23.271 1.00 41.56 277 ASP A O 1
ATOM 2090 N N . GLY A 1 278 ? -11.384 37.049 -22.841 1.00 42.75 278 GLY A N 1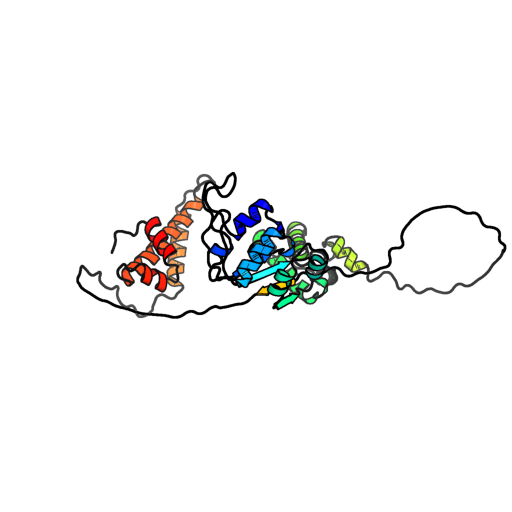
ATOM 2091 C CA . GLY A 1 278 ? -10.873 36.686 -21.524 1.00 42.75 278 GLY A CA 1
ATOM 2092 C C . GLY A 1 278 ? -9.484 36.052 -21.659 1.00 42.75 278 GLY A C 1
ATOM 2093 O O . GLY A 1 278 ? -9.262 35.306 -22.616 1.00 42.75 278 GLY A O 1
ATOM 2094 N N . PRO A 1 279 ? -8.542 36.314 -20.732 1.00 49.97 279 PRO A N 1
ATOM 2095 C CA . PRO A 1 279 ? -7.238 35.671 -20.777 1.00 49.97 279 PRO A CA 1
ATOM 2096 C C . PRO A 1 279 ? -7.457 34.159 -20.832 1.00 49.97 279 PRO A C 1
ATOM 2098 O O . PRO A 1 279 ? -8.101 33.581 -19.951 1.00 49.97 279 PRO A O 1
ATOM 2101 N N . THR A 1 280 ? -6.967 33.526 -21.898 1.00 56.66 280 THR A N 1
ATOM 2102 C CA . THR A 1 280 ? -6.973 32.070 -22.025 1.00 56.66 280 THR A CA 1
ATOM 2103 C C . THR A 1 280 ? -6.350 31.464 -20.761 1.00 56.66 280 THR A C 1
ATOM 2105 O O . THR A 1 280 ? -5.458 32.088 -20.177 1.00 56.66 280 THR A O 1
ATOM 2108 N N . PRO A 1 281 ? -6.763 30.262 -20.315 1.00 56.41 281 PRO A N 1
ATOM 2109 C CA . PRO A 1 281 ? -6.214 29.626 -19.111 1.00 56.41 281 PRO A CA 1
ATOM 2110 C C . PRO A 1 281 ? -4.677 29.558 -19.070 1.00 56.41 281 PRO A C 1
ATOM 2112 O O . PRO A 1 281 ? -4.108 29.484 -17.987 1.00 56.41 281 PRO A O 1
ATOM 2115 N N . ASP A 1 282 ? -4.019 29.656 -20.228 1.00 59.50 282 ASP A N 1
ATOM 2116 C CA . ASP A 1 282 ? -2.564 29.619 -20.392 1.00 59.50 282 ASP A CA 1
ATOM 2117 C C . ASP A 1 282 ? -1.865 30.992 -20.265 1.00 59.50 282 ASP A C 1
ATOM 2119 O O . ASP A 1 282 ? -0.646 31.060 -20.113 1.00 59.50 282 ASP A O 1
ATOM 2123 N N . ALA A 1 283 ? -2.599 32.111 -20.290 1.00 77.88 283 ALA A N 1
ATOM 2124 C CA . ALA A 1 283 ? -2.003 33.451 -20.324 1.00 77.88 283 ALA A CA 1
ATOM 2125 C C . ALA A 1 283 ? -1.287 33.831 -19.013 1.00 77.88 283 ALA A C 1
ATOM 2127 O O . ALA A 1 283 ? -0.250 34.493 -19.036 1.00 77.88 283 ALA A O 1
ATOM 2128 N N . TRP A 1 284 ? -1.801 33.394 -17.859 1.00 80.00 284 TRP A N 1
ATOM 2129 C CA . TRP A 1 284 ? -1.140 33.640 -16.570 1.00 80.00 284 TRP A CA 1
ATOM 2130 C C . TRP A 1 284 ? 0.082 32.734 -16.367 1.00 80.00 284 TRP A C 1
ATOM 2132 O O . TRP A 1 284 ? 1.037 33.145 -15.709 1.00 80.00 284 TRP A O 1
ATOM 2142 N N . VAL A 1 285 ? 0.071 31.533 -16.959 1.00 81.75 285 VAL A N 1
ATOM 2143 C CA . VAL A 1 285 ? 1.212 30.608 -16.933 1.00 81.75 285 VAL A CA 1
ATOM 2144 C C . VAL A 1 285 ? 2.378 31.226 -17.694 1.00 81.75 285 VAL A C 1
ATOM 2146 O O . VAL A 1 285 ? 3.475 31.294 -17.153 1.00 81.75 285 VAL A O 1
ATOM 2149 N N . ALA A 1 286 ? 2.127 31.801 -18.874 1.00 82.12 286 ALA A N 1
ATOM 2150 C CA . ALA A 1 286 ? 3.149 32.517 -19.639 1.00 82.12 286 ALA A CA 1
ATOM 2151 C C . ALA A 1 286 ? 3.747 33.711 -18.864 1.00 82.12 286 ALA A C 1
ATOM 2153 O O . ALA A 1 286 ? 4.955 33.951 -18.907 1.00 82.12 286 ALA A O 1
ATOM 2154 N N . LEU A 1 287 ? 2.925 34.445 -18.100 1.00 84.56 287 LEU A N 1
ATOM 2155 C CA . LEU A 1 287 ? 3.412 35.520 -17.226 1.00 84.56 287 LEU A CA 1
ATOM 2156 C C . LEU A 1 287 ? 4.289 34.975 -16.090 1.00 84.56 287 LEU A C 1
ATOM 2158 O O . LEU A 1 287 ? 5.344 35.549 -15.812 1.00 84.56 287 LEU A O 1
ATOM 2162 N N . LEU A 1 288 ? 3.903 33.854 -15.474 1.00 85.12 288 LEU A N 1
ATOM 2163 C CA . LEU A 1 288 ? 4.705 33.195 -14.443 1.00 85.12 288 LEU A CA 1
ATOM 2164 C C . LEU A 1 288 ? 6.038 32.682 -15.006 1.00 85.12 288 LEU A C 1
ATOM 2166 O O . LEU A 1 288 ? 7.079 32.915 -14.399 1.00 85.12 288 LEU A O 1
ATOM 2170 N N . GLU A 1 289 ? 6.025 32.043 -16.176 1.00 84.88 289 GLU A N 1
ATOM 2171 C CA . GLU A 1 289 ? 7.229 31.571 -16.869 1.00 84.88 289 GLU A CA 1
ATOM 2172 C C . GLU A 1 289 ? 8.184 32.726 -17.181 1.00 84.88 289 GLU A C 1
ATOM 2174 O O .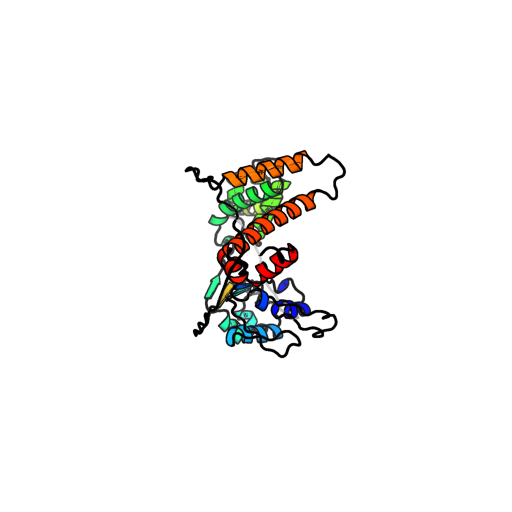 GLU A 1 289 ? 9.384 32.623 -16.919 1.00 84.88 289 GLU A O 1
ATOM 2179 N N . SER A 1 290 ? 7.656 33.859 -17.658 1.00 84.94 290 SER A N 1
ATOM 2180 C CA . SER A 1 290 ? 8.464 35.053 -17.920 1.00 84.94 290 SER A CA 1
ATOM 2181 C C . SER A 1 290 ? 9.102 35.625 -16.645 1.00 84.94 290 SER A C 1
ATOM 2183 O O . SER A 1 290 ? 10.268 36.023 -16.659 1.00 84.94 290 SER A O 1
ATOM 2185 N N . GLU A 1 291 ? 8.382 35.606 -15.520 1.00 83.06 291 GLU A N 1
ATOM 2186 C CA . GLU A 1 291 ? 8.878 36.089 -14.229 1.00 83.06 291 GLU A CA 1
ATOM 2187 C C . GLU A 1 291 ? 9.933 35.146 -13.633 1.00 83.06 291 GLU A C 1
ATOM 2189 O O . GLU A 1 291 ? 10.951 35.606 -13.109 1.00 83.06 291 GLU A O 1
ATOM 2194 N N . VAL A 1 292 ? 9.738 33.829 -13.756 1.00 85.00 292 VAL A N 1
ATOM 2195 C CA . VAL A 1 292 ? 10.725 32.819 -13.348 1.00 85.00 292 VAL A CA 1
ATOM 2196 C C . VAL A 1 292 ? 11.998 32.958 -14.181 1.00 85.00 292 VAL A C 1
ATOM 2198 O O . VAL A 1 292 ? 13.088 33.048 -13.615 1.00 85.00 292 VAL A O 1
ATOM 2201 N N . ALA A 1 293 ? 11.874 33.055 -15.509 1.00 84.19 293 ALA A N 1
ATOM 2202 C CA . ALA A 1 293 ? 13.009 33.241 -16.410 1.00 84.19 293 ALA A CA 1
ATOM 2203 C C . ALA A 1 293 ? 13.790 34.523 -16.079 1.00 84.19 293 ALA A C 1
ATOM 2205 O O . ALA A 1 293 ? 15.020 34.500 -15.998 1.00 84.19 293 ALA A O 1
ATOM 2206 N N . ARG A 1 294 ? 13.083 35.626 -15.795 1.00 83.94 294 ARG A N 1
ATOM 2207 C CA . ARG A 1 294 ? 13.689 36.894 -15.371 1.00 83.94 294 ARG A CA 1
ATOM 2208 C C . ARG A 1 294 ? 14.484 36.742 -14.072 1.00 83.94 294 ARG A C 1
ATOM 2210 O O . ARG A 1 294 ? 15.623 37.201 -14.013 1.00 83.94 294 ARG A O 1
ATOM 2217 N N . ARG A 1 295 ? 13.932 36.085 -13.046 1.00 80.81 295 ARG A N 1
ATOM 2218 C CA . ARG A 1 295 ? 14.616 35.899 -11.750 1.00 80.81 295 ARG A CA 1
ATOM 2219 C C . ARG A 1 295 ? 15.820 34.970 -11.834 1.00 80.81 295 ARG A C 1
ATOM 2221 O O . ARG A 1 295 ? 16.838 35.269 -11.218 1.00 80.81 295 ARG A O 1
ATOM 2228 N N . LEU A 1 296 ? 15.730 33.910 -12.634 1.00 80.06 296 LEU A N 1
ATOM 2229 C CA . LEU A 1 296 ? 16.861 33.019 -12.900 1.00 80.06 296 LEU A CA 1
ATOM 2230 C C . LEU A 1 296 ? 17.978 33.741 -13.664 1.00 80.06 296 LEU A C 1
ATOM 2232 O O . LEU A 1 296 ? 19.145 33.576 -13.337 1.00 80.06 296 LEU A O 1
ATOM 2236 N N . SER A 1 297 ? 17.633 34.605 -14.626 1.00 77.56 297 SER A N 1
ATOM 2237 C CA . SER A 1 297 ? 18.625 35.400 -15.368 1.00 77.56 297 SER A CA 1
ATOM 2238 C C . SER A 1 297 ? 19.295 36.505 -14.536 1.00 77.56 297 SER A C 1
ATOM 2240 O O . SER A 1 297 ? 20.385 36.955 -14.880 1.00 77.56 297 SER A O 1
ATOM 2242 N N . ALA A 1 298 ? 18.654 36.943 -13.447 1.00 72.75 298 ALA A N 1
ATOM 2243 C CA . ALA A 1 298 ? 19.162 37.978 -12.548 1.00 72.75 298 ALA A CA 1
ATOM 2244 C C . ALA A 1 298 ? 20.052 37.428 -11.415 1.00 72.75 298 ALA A C 1
ATOM 2246 O O . ALA A 1 298 ? 20.721 38.213 -10.741 1.00 72.75 298 ALA A O 1
ATOM 2247 N N . GLN A 1 299 ? 20.078 36.108 -11.191 1.00 67.81 299 GLN A N 1
ATOM 2248 C CA . GLN A 1 299 ? 21.018 35.484 -10.258 1.00 67.81 299 GLN A CA 1
ATOM 2249 C C . GLN A 1 299 ? 22.422 35.464 -10.886 1.00 67.81 299 GLN A C 1
ATOM 2251 O O . GLN A 1 299 ? 22.656 34.795 -11.891 1.00 67.81 299 GLN A O 1
ATOM 2256 N N . LEU A 1 300 ? 23.364 36.221 -10.306 1.00 58.25 300 LEU A N 1
ATOM 2257 C CA . LEU A 1 300 ? 24.776 36.152 -10.696 1.00 58.25 300 LEU A CA 1
ATOM 2258 C C . LEU A 1 300 ? 25.322 34.728 -10.463 1.00 58.25 300 LEU A C 1
ATOM 2260 O O . LEU A 1 300 ? 24.961 34.098 -9.467 1.00 58.25 300 LEU A O 1
ATOM 2264 N N . PRO A 1 301 ? 26.241 34.234 -11.312 1.00 55.88 301 PRO A N 1
ATOM 2265 C CA . PRO A 1 301 ? 26.891 32.949 -11.099 1.00 55.88 301 PRO A CA 1
ATOM 2266 C C . PRO A 1 301 ? 27.907 33.078 -9.953 1.00 55.88 301 PRO A C 1
ATOM 2268 O O . PRO A 1 301 ? 29.048 33.481 -10.165 1.00 55.88 301 PRO A O 1
ATOM 2271 N N . GLY A 1 302 ? 27.483 32.772 -8.728 1.00 54.09 302 GLY A N 1
ATOM 2272 C CA . GLY A 1 302 ? 28.335 32.768 -7.541 1.00 54.09 302 GLY A CA 1
ATOM 2273 C C . GLY A 1 302 ? 27.931 31.659 -6.573 1.00 54.09 302 GLY A C 1
ATOM 2274 O O . GLY A 1 302 ? 26.811 31.670 -6.084 1.00 54.09 302 GLY A O 1
ATOM 2275 N N . GLU A 1 303 ? 28.869 30.734 -6.345 1.00 49.81 303 GLU A N 1
ATOM 2276 C CA . GLU A 1 303 ? 28.919 29.642 -5.351 1.00 49.81 303 GLU A CA 1
ATOM 2277 C C . GLU A 1 303 ? 27.701 28.673 -5.268 1.00 49.81 303 GLU A C 1
ATOM 2279 O O . GLU A 1 303 ? 26.601 29.038 -4.846 1.00 49.81 303 GLU A O 1
ATOM 2284 N N . PRO A 1 304 ? 27.878 27.381 -5.619 1.00 52.34 304 PRO A N 1
ATOM 2285 C CA . PRO A 1 304 ? 26.820 26.378 -5.558 1.00 52.34 304 PRO A CA 1
ATOM 2286 C C . PRO A 1 304 ? 26.593 25.923 -4.108 1.00 52.34 304 PRO A C 1
ATOM 2288 O O . PRO A 1 304 ? 27.283 25.034 -3.614 1.00 52.34 304 PRO A O 1
ATOM 2291 N N . GLY A 1 305 ? 25.611 26.512 -3.423 1.00 51.88 305 GLY A N 1
ATOM 2292 C CA . GLY A 1 305 ? 25.264 26.070 -2.067 1.00 51.88 305 GLY A CA 1
ATOM 2293 C C . GLY A 1 305 ? 23.906 26.510 -1.528 1.00 51.88 305 GLY A C 1
ATOM 2294 O O . GLY A 1 305 ? 23.210 25.684 -0.947 1.00 51.88 305 GLY A O 1
ATOM 2295 N N . GLU A 1 306 ? 23.489 27.765 -1.732 1.00 51.50 306 GLU A N 1
ATOM 2296 C CA . GLU A 1 306 ? 22.381 28.323 -0.924 1.00 51.50 306 GLU A CA 1
ATOM 2297 C C . GLU A 1 306 ? 21.190 28.885 -1.729 1.00 51.50 306 GLU A C 1
ATOM 2299 O O . GLU A 1 306 ? 20.053 28.821 -1.269 1.00 51.50 306 GLU A O 1
ATOM 2304 N N . SER A 1 307 ? 21.373 29.352 -2.968 1.00 52.75 307 SER A N 1
ATOM 2305 C CA . SER A 1 307 ? 20.350 30.193 -3.626 1.00 52.75 307 SER A CA 1
ATOM 2306 C C . SER A 1 307 ? 19.200 29.472 -4.350 1.00 52.75 307 SER A C 1
ATOM 2308 O O . SER A 1 307 ? 18.247 30.128 -4.773 1.00 52.75 307 SER A O 1
ATOM 2310 N N . HIS A 1 308 ? 19.239 28.144 -4.517 1.00 54.31 308 HIS A N 1
ATOM 2311 C CA . HIS A 1 308 ? 18.201 27.425 -5.282 1.00 54.31 308 HIS A CA 1
ATOM 2312 C C . HIS A 1 308 ? 16.916 27.170 -4.474 1.00 54.31 308 HIS A C 1
ATOM 2314 O O . HIS A 1 308 ? 15.847 26.998 -5.059 1.00 54.31 308 HIS A O 1
ATOM 2320 N N . SER A 1 309 ? 16.998 27.172 -3.139 1.00 57.00 309 SER A N 1
ATOM 2321 C CA . SER A 1 309 ? 15.844 26.894 -2.272 1.00 57.00 309 SER A CA 1
ATOM 2322 C C . SER A 1 309 ? 14.927 28.110 -2.086 1.00 57.00 309 SER A C 1
ATOM 2324 O O . SER A 1 309 ? 13.727 27.947 -1.876 1.00 57.00 309 SER A O 1
ATOM 2326 N N . GLU A 1 310 ? 15.457 29.331 -2.196 1.00 74.62 310 GLU A N 1
ATOM 2327 C CA . GLU A 1 310 ? 14.705 30.547 -1.862 1.00 74.62 310 GLU A CA 1
ATOM 2328 C C . GLU A 1 310 ? 13.699 30.957 -2.943 1.00 74.62 310 GLU A C 1
ATOM 2330 O O . GLU A 1 310 ? 12.608 31.423 -2.620 1.00 74.62 310 GLU A O 1
ATOM 2335 N N . LEU A 1 311 ? 14.021 30.769 -4.230 1.00 81.00 311 LEU A N 1
ATOM 2336 C CA . LEU A 1 311 ? 13.148 31.206 -5.328 1.00 81.00 311 LEU A CA 1
ATOM 2337 C C . LEU A 1 311 ? 11.783 30.504 -5.280 1.00 81.00 311 LEU A C 1
ATOM 2339 O O . LEU A 1 311 ? 10.741 31.153 -5.400 1.00 81.00 311 LEU A O 1
ATOM 2343 N N . MET A 1 312 ? 11.788 29.186 -5.065 1.00 79.62 312 MET A N 1
ATOM 2344 C CA . MET A 1 312 ? 10.562 28.397 -4.945 1.00 79.62 312 MET A CA 1
ATOM 2345 C C . MET A 1 312 ? 9.745 28.796 -3.717 1.00 79.62 312 MET A C 1
ATOM 2347 O O . MET A 1 312 ? 8.520 28.894 -3.811 1.00 79.62 312 MET A O 1
ATOM 2351 N N . GLU A 1 313 ? 10.396 29.069 -2.583 1.00 82.69 313 GLU A N 1
ATOM 2352 C CA . GLU A 1 313 ? 9.711 29.526 -1.373 1.00 82.69 313 GLU A CA 1
ATOM 2353 C C . GLU A 1 313 ? 9.080 30.914 -1.571 1.00 82.69 313 GLU A C 1
ATOM 2355 O O . GLU A 1 313 ? 7.909 31.115 -1.244 1.00 82.69 313 GLU A O 1
ATOM 2360 N N . GLN A 1 314 ? 9.811 31.854 -2.177 1.00 83.69 314 GLN A N 1
ATOM 2361 C CA . GLN A 1 314 ? 9.332 33.210 -2.456 1.00 83.69 314 GLN A CA 1
ATOM 2362 C C . GLN A 1 314 ? 8.132 33.215 -3.410 1.00 83.69 314 GLN A C 1
ATOM 2364 O O . GLN A 1 314 ? 7.144 33.905 -3.151 1.00 83.69 314 GLN A O 1
ATOM 2369 N N . LEU A 1 315 ? 8.195 32.442 -4.500 1.00 84.94 315 LEU A N 1
ATOM 2370 C CA . LEU A 1 315 ? 7.097 32.349 -5.465 1.00 84.94 315 LEU A CA 1
ATOM 2371 C C . LEU A 1 315 ? 5.878 31.645 -4.868 1.00 84.94 315 LEU A C 1
ATOM 2373 O O . LEU A 1 315 ? 4.756 32.113 -5.058 1.00 84.94 315 LEU A O 1
ATOM 2377 N N . SER A 1 316 ? 6.091 30.579 -4.091 1.00 87.00 316 SER A N 1
ATOM 2378 C CA . SER A 1 316 ? 5.003 29.886 -3.392 1.00 87.00 316 SER A CA 1
ATOM 2379 C C . SER A 1 316 ? 4.311 30.817 -2.399 1.00 87.00 316 SER A C 1
ATOM 2381 O O . SER A 1 316 ? 3.086 30.914 -2.401 1.00 87.00 316 SER A O 1
ATOM 2383 N N . ARG A 1 317 ? 5.079 31.577 -1.608 1.00 88.12 317 ARG A N 1
ATOM 2384 C CA . ARG A 1 317 ? 4.542 32.569 -0.669 1.00 88.12 317 ARG A CA 1
ATOM 2385 C C . ARG A 1 317 ? 3.744 33.659 -1.388 1.00 88.12 317 ARG A C 1
ATOM 2387 O O . ARG A 1 317 ? 2.640 33.978 -0.960 1.00 88.12 317 ARG A O 1
ATOM 2394 N N . ALA A 1 318 ? 4.265 34.207 -2.487 1.00 85.38 318 ALA A N 1
ATOM 2395 C CA . ALA A 1 318 ? 3.574 35.236 -3.266 1.00 85.38 318 ALA A CA 1
ATOM 2396 C C . ALA A 1 318 ? 2.259 34.721 -3.875 1.00 85.38 318 ALA A C 1
ATOM 2398 O O . ALA A 1 318 ? 1.233 35.402 -3.805 1.00 85.38 318 ALA A O 1
ATOM 2399 N N . PHE A 1 319 ? 2.275 33.503 -4.423 1.00 90.50 319 PHE A N 1
ATOM 2400 C CA . PHE A 1 319 ? 1.089 32.844 -4.958 1.00 90.50 319 PHE A CA 1
ATOM 2401 C C . PHE A 1 319 ? 0.034 32.607 -3.872 1.00 90.50 319 PHE A C 1
ATOM 2403 O O . PHE A 1 319 ? -1.120 33.006 -4.033 1.00 90.50 319 PHE A O 1
ATOM 2410 N N . GLU A 1 320 ? 0.426 32.006 -2.746 1.00 91.56 320 GLU A N 1
ATOM 2411 C CA . GLU A 1 320 ? -0.489 31.731 -1.637 1.00 91.56 320 GLU A CA 1
ATOM 2412 C C . GLU A 1 320 ? -1.095 33.025 -1.078 1.00 91.56 320 GLU A C 1
ATOM 2414 O O . GLU A 1 320 ? -2.306 33.083 -0.857 1.00 91.56 320 GLU A O 1
ATOM 2419 N N . THR A 1 321 ? -0.294 34.086 -0.934 1.00 90.88 321 THR A N 1
ATOM 2420 C CA . THR A 1 321 ? -0.769 35.413 -0.522 1.00 90.88 321 THR A CA 1
ATOM 2421 C C . THR A 1 321 ? -1.799 35.981 -1.495 1.00 90.88 321 THR A C 1
ATOM 2423 O O . THR A 1 321 ? -2.857 36.443 -1.065 1.00 90.88 321 THR A O 1
ATOM 2426 N N . ALA A 1 322 ? -1.540 35.919 -2.803 1.00 88.81 322 ALA A N 1
ATOM 2427 C CA . ALA A 1 322 ? -2.463 36.434 -3.810 1.00 88.81 322 ALA A CA 1
ATOM 2428 C C . ALA A 1 322 ? -3.796 35.666 -3.814 1.00 88.81 322 ALA A C 1
ATOM 2430 O O . ALA A 1 322 ? -4.868 36.278 -3.819 1.00 88.81 322 ALA A O 1
ATOM 2431 N N . VAL A 1 323 ? -3.745 34.333 -3.762 1.00 90.12 323 VAL A N 1
ATOM 2432 C CA . VAL A 1 323 ? -4.935 33.470 -3.798 1.00 90.12 323 VAL A CA 1
ATOM 2433 C C . VAL A 1 323 ? -5.766 33.621 -2.526 1.00 90.12 323 VAL A C 1
ATOM 2435 O O . VAL A 1 323 ? -6.972 33.872 -2.598 1.00 90.12 323 VAL A O 1
ATOM 2438 N N . ILE A 1 324 ? -5.133 33.509 -1.356 1.00 89.25 324 ILE A N 1
ATOM 2439 C CA . ILE A 1 324 ? -5.829 33.578 -0.066 1.00 89.25 324 ILE A CA 1
ATOM 2440 C C . ILE A 1 324 ? -6.339 34.997 0.185 1.00 89.25 324 ILE A C 1
ATOM 2442 O O . ILE A 1 324 ? -7.498 35.162 0.564 1.00 89.25 324 ILE A O 1
ATOM 2446 N N . GLY A 1 325 ? -5.533 36.021 -0.105 1.00 89.06 325 GLY A N 1
ATOM 2447 C CA . GLY A 1 325 ? -5.948 37.419 0.008 1.00 89.06 325 GLY A CA 1
ATOM 2448 C C . GLY A 1 325 ? -7.149 37.744 -0.884 1.00 89.06 325 GLY A C 1
ATOM 2449 O O . GLY A 1 325 ? -8.115 38.357 -0.429 1.00 89.06 325 GLY A O 1
ATOM 2450 N N . THR A 1 326 ? -7.158 37.272 -2.135 1.00 89.25 326 THR A N 1
ATOM 2451 C CA . THR A 1 326 ? -8.296 37.481 -3.049 1.00 89.25 326 THR A CA 1
ATOM 2452 C C . THR A 1 326 ? -9.548 36.743 -2.575 1.00 89.25 326 THR A C 1
ATOM 2454 O O . THR A 1 326 ? -10.647 37.304 -2.601 1.00 89.25 326 THR A O 1
ATOM 2457 N N . ALA A 1 327 ? -9.405 35.512 -2.077 1.00 87.88 327 ALA A N 1
ATOM 2458 C CA . ALA A 1 327 ? -10.524 34.752 -1.528 1.00 87.88 327 ALA A CA 1
ATOM 2459 C C . ALA A 1 327 ? -11.119 35.409 -0.275 1.00 87.88 327 ALA A C 1
ATOM 2461 O O . ALA A 1 327 ? -12.344 35.462 -0.132 1.00 87.88 327 ALA A O 1
ATOM 2462 N N . LEU A 1 328 ? -10.281 35.958 0.609 1.00 87.81 328 LEU A N 1
ATOM 2463 C CA . LEU A 1 328 ? -10.730 36.712 1.781 1.00 87.81 328 LEU A CA 1
ATOM 2464 C C . LEU A 1 328 ? -11.465 37.991 1.379 1.00 87.81 328 LEU A C 1
ATOM 2466 O O . LEU A 1 328 ? -12.559 38.236 1.884 1.00 87.81 328 LEU A O 1
ATOM 2470 N N . LYS A 1 329 ? -10.952 38.749 0.403 1.00 88.38 329 LYS A N 1
ATOM 2471 C CA . LYS A 1 329 ? -11.644 39.934 -0.136 1.00 88.38 329 LYS A CA 1
ATOM 2472 C C . LYS A 1 329 ? -13.009 39.575 -0.725 1.00 88.38 329 LYS A C 1
ATOM 2474 O O . LYS A 1 329 ? -14.015 40.205 -0.405 1.00 88.38 329 LYS A O 1
ATOM 2479 N N . HIS A 1 330 ? -13.081 38.507 -1.518 1.00 88.94 330 HIS A N 1
ATOM 2480 C CA . HIS A 1 330 ? -14.330 38.058 -2.138 1.00 88.94 330 HIS A CA 1
ATOM 2481 C C . HIS A 1 330 ? -15.360 37.523 -1.124 1.00 88.94 330 HIS A C 1
ATOM 2483 O O . HIS A 1 330 ? -16.563 37.526 -1.385 1.00 88.94 330 HIS A O 1
ATOM 2489 N N . THR A 1 331 ? -14.905 37.082 0.049 1.00 88.44 331 THR A N 1
ATOM 2490 C CA . THR A 1 331 ? -15.759 36.578 1.137 1.00 88.44 331 THR A CA 1
ATOM 2491 C C . THR A 1 331 ? -15.919 37.569 2.289 1.00 88.44 331 THR A C 1
ATOM 2493 O O . THR A 1 331 ? -16.539 37.230 3.296 1.00 88.44 331 THR A O 1
ATOM 2496 N N . ARG A 1 332 ? -15.431 38.810 2.128 1.00 84.88 332 ARG A N 1
ATOM 2497 C CA . ARG A 1 332 ? -15.487 39.889 3.131 1.00 84.88 332 ARG A CA 1
ATOM 2498 C C . ARG A 1 332 ? -14.883 39.464 4.477 1.00 84.88 332 ARG A C 1
ATOM 2500 O O . ARG A 1 332 ? -15.549 39.530 5.505 1.00 84.88 332 ARG A O 1
ATOM 2507 N N . GLY A 1 333 ? -13.673 38.907 4.441 1.00 79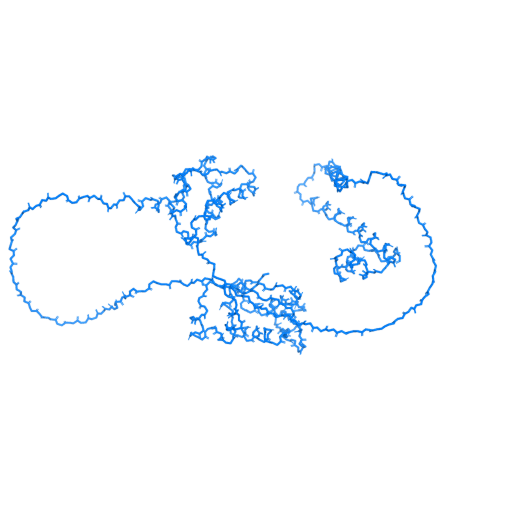.75 333 GLY A N 1
ATOM 2508 C CA . GLY A 1 333 ? -12.928 38.472 5.630 1.00 79.75 333 GLY A CA 1
ATOM 2509 C C . GLY A 1 333 ? -13.414 37.151 6.244 1.00 79.75 333 GLY A C 1
ATOM 2510 O O . GLY A 1 333 ? -12.826 36.642 7.203 1.00 79.75 333 GLY A O 1
ATOM 2511 N N . ARG A 1 334 ? -14.464 36.522 5.692 1.00 85.44 334 ARG A N 1
ATOM 2512 C CA . ARG A 1 334 ? -15.000 35.253 6.209 1.00 85.44 334 ARG A CA 1
ATOM 2513 C C . ARG A 1 334 ? -14.106 34.078 5.834 1.00 85.44 334 ARG A C 1
ATOM 2515 O O . ARG A 1 334 ? -14.294 33.409 4.821 1.00 85.44 334 ARG A O 1
ATOM 2522 N N . ARG A 1 335 ? -13.171 33.767 6.732 1.00 87.56 335 ARG A N 1
ATOM 2523 C CA . ARG A 1 335 ? -12.170 32.694 6.586 1.00 87.56 335 ARG A CA 1
ATOM 2524 C C . ARG A 1 335 ? -12.781 31.332 6.223 1.00 87.56 335 ARG A C 1
ATOM 2526 O O . ARG A 1 335 ? -12.220 30.612 5.408 1.00 87.56 335 ARG A O 1
ATOM 2533 N N . ILE A 1 336 ? -13.933 30.979 6.801 1.00 85.56 336 ILE A N 1
ATOM 2534 C CA . ILE A 1 336 ? -14.608 29.692 6.539 1.00 85.56 336 ILE A CA 1
ATOM 2535 C C . ILE A 1 336 ? -15.139 29.632 5.100 1.00 85.56 336 ILE A C 1
ATOM 2537 O O . ILE A 1 336 ? -14.929 28.635 4.411 1.00 85.56 336 ILE A O 1
ATOM 2541 N N . ASP A 1 337 ? -15.763 30.711 4.630 1.00 84.81 337 ASP A N 1
ATOM 2542 C CA . ASP A 1 337 ? -16.310 30.797 3.274 1.00 84.81 337 ASP A CA 1
ATOM 2543 C C . ASP A 1 337 ? -15.177 30.849 2.235 1.00 84.81 337 ASP A C 1
ATOM 2545 O O . ASP A 1 337 ? -15.276 30.225 1.177 1.00 84.81 337 ASP A O 1
ATOM 2549 N N . ALA A 1 338 ? -14.071 31.537 2.552 1.00 86.88 338 ALA A N 1
ATOM 2550 C CA . ALA A 1 338 ? -12.868 31.562 1.718 1.00 86.88 338 ALA A CA 1
ATOM 2551 C C . ALA A 1 338 ? -12.260 30.161 1.576 1.00 86.88 338 ALA A C 1
ATOM 2553 O O . ALA A 1 338 ? -11.940 29.743 0.465 1.00 86.88 338 ALA A O 1
ATOM 2554 N N . ALA A 1 339 ? -12.163 29.411 2.679 1.00 87.06 339 ALA A N 1
ATOM 2555 C CA . ALA A 1 339 ? -11.667 28.036 2.674 1.00 87.06 339 ALA A CA 1
ATOM 2556 C C . ALA A 1 339 ? -12.524 27.130 1.784 1.00 87.06 339 ALA A C 1
ATOM 2558 O O . ALA A 1 339 ? -11.993 26.393 0.956 1.00 87.06 339 ALA A O 1
ATOM 2559 N N . LEU A 1 340 ? -13.851 27.240 1.915 1.00 88.56 340 LEU A N 1
ATOM 2560 C CA . LEU A 1 340 ? -14.800 26.456 1.133 1.00 88.56 340 LEU A CA 1
ATOM 2561 C C . LEU A 1 340 ? -14.690 26.760 -0.367 1.00 88.56 340 LEU A C 1
ATOM 2563 O O . LEU A 1 340 ? -14.642 25.831 -1.168 1.00 88.56 340 LEU A O 1
ATOM 2567 N N . LYS A 1 341 ? -14.605 28.041 -0.751 1.00 86.88 341 LYS A N 1
ATOM 2568 C CA . LYS A 1 341 ? -14.462 28.446 -2.161 1.00 86.88 341 LYS A CA 1
ATOM 2569 C C . LYS A 1 341 ? -13.120 28.042 -2.770 1.00 86.88 341 LYS A C 1
ATOM 2571 O O . LYS A 1 341 ? -13.069 27.746 -3.958 1.00 86.88 341 LYS A O 1
ATOM 2576 N N . LEU A 1 342 ? -12.059 28.019 -1.967 1.00 88.94 342 LEU A N 1
ATOM 2577 C CA . LEU A 1 342 ? -10.734 27.559 -2.385 1.00 88.94 342 LEU A CA 1
ATOM 2578 C C . LEU A 1 342 ? -10.575 26.030 -2.332 1.00 88.94 342 LEU A C 1
ATOM 2580 O O . LEU A 1 342 ? -9.547 25.517 -2.763 1.00 88.94 342 LEU A O 1
ATOM 2584 N N . GLY A 1 343 ? -11.551 25.293 -1.789 1.00 89.69 343 GLY A N 1
ATOM 2585 C CA . GLY A 1 343 ? -11.463 23.839 -1.626 1.00 89.69 343 GLY A CA 1
ATOM 2586 C C . GLY A 1 343 ? -10.410 23.387 -0.606 1.00 89.69 343 GLY A C 1
ATOM 2587 O O . GLY A 1 343 ? -9.998 22.228 -0.621 1.00 89.69 343 GLY A O 1
ATOM 2588 N N . ILE A 1 344 ? -9.966 24.282 0.283 1.00 89.12 344 ILE A N 1
ATOM 2589 C CA . ILE A 1 344 ? -8.972 23.984 1.320 1.00 89.12 344 ILE A CA 1
ATOM 2590 C C . ILE A 1 344 ? -9.635 23.859 2.692 1.00 89.12 344 ILE A C 1
ATOM 2592 O O . ILE A 1 344 ? -10.665 24.464 2.983 1.00 89.12 344 ILE A O 1
ATOM 2596 N N . GLY A 1 345 ? -9.036 23.062 3.576 1.00 85.44 345 GLY A N 1
ATOM 2597 C CA . GLY A 1 345 ? -9.556 22.878 4.930 1.00 85.44 345 GLY A CA 1
ATOM 2598 C C . GLY A 1 345 ? -9.543 24.178 5.743 1.00 85.44 345 GLY A C 1
ATOM 2599 O O . GLY A 1 345 ? -8.601 24.966 5.665 1.00 85.44 345 GLY A O 1
ATOM 2600 N N . ARG A 1 346 ? -10.550 24.367 6.607 1.00 83.38 346 ARG A N 1
ATOM 2601 C CA . ARG A 1 346 ? -10.660 25.532 7.507 1.00 83.38 346 ARG A CA 1
ATOM 2602 C C . ARG A 1 346 ? -9.385 25.774 8.326 1.00 83.38 346 ARG A C 1
ATOM 2604 O O . ARG A 1 346 ? -8.926 26.899 8.441 1.00 83.38 346 ARG A O 1
ATOM 2611 N N . ASN A 1 347 ? -8.789 24.722 8.880 1.00 81.94 347 ASN A N 1
ATOM 2612 C CA . ASN A 1 347 ? -7.576 24.867 9.690 1.00 81.94 347 ASN A CA 1
ATOM 2613 C C . ASN A 1 347 ? -6.348 25.204 8.827 1.00 81.94 347 ASN A C 1
ATOM 2615 O O . ASN A 1 347 ? -5.432 25.875 9.297 1.00 81.94 347 ASN A O 1
ATOM 2619 N N . THR A 1 348 ? -6.341 24.761 7.567 1.00 86.38 348 THR A N 1
ATOM 2620 C CA . THR A 1 348 ? -5.286 25.074 6.600 1.00 86.38 348 THR A CA 1
ATOM 2621 C C . THR A 1 348 ? -5.319 26.551 6.238 1.00 86.38 348 THR A C 1
ATOM 2623 O O . THR A 1 348 ? -4.270 27.185 6.276 1.00 86.38 348 THR A O 1
ATOM 2626 N N . ILE A 1 349 ? -6.501 27.127 5.976 1.00 87.50 349 ILE A N 1
ATOM 2627 C CA . ILE A 1 349 ? -6.594 28.565 5.698 1.00 87.50 349 ILE A CA 1
ATOM 2628 C C . ILE A 1 349 ? -6.217 29.392 6.929 1.00 87.50 349 ILE A C 1
ATOM 2630 O O . ILE A 1 349 ? -5.517 30.382 6.791 1.00 87.50 349 ILE A O 1
ATOM 2634 N N . THR A 1 350 ? -6.612 28.972 8.138 1.00 85.06 350 THR A N 1
ATOM 2635 C CA . THR A 1 350 ? -6.264 29.695 9.370 1.00 85.06 350 THR A CA 1
ATOM 2636 C C . THR A 1 350 ? -4.756 29.734 9.581 1.00 85.06 350 THR A C 1
ATOM 2638 O O . THR A 1 350 ? -4.215 30.803 9.838 1.00 85.06 350 THR A O 1
ATOM 2641 N N . ARG A 1 351 ? -4.073 28.595 9.408 1.00 86.31 351 ARG A N 1
ATOM 2642 C CA . ARG A 1 351 ? -2.612 28.540 9.505 1.00 86.31 351 ARG A CA 1
ATOM 2643 C C . ARG A 1 351 ? -1.947 29.370 8.410 1.00 86.31 351 ARG A C 1
ATOM 2645 O O . ARG A 1 351 ? -1.067 30.158 8.707 1.00 86.31 351 ARG A O 1
ATOM 2652 N N . LYS A 1 352 ? -2.397 29.244 7.159 1.00 86.81 352 LYS A N 1
ATOM 2653 C CA . LYS A 1 352 ? -1.821 30.000 6.041 1.00 86.81 352 LYS A CA 1
ATOM 2654 C C . LYS A 1 352 ? -2.022 31.510 6.188 1.00 86.81 352 LYS A C 1
ATOM 2656 O O . LYS A 1 352 ? -1.119 32.257 5.857 1.00 86.81 352 LYS A O 1
ATOM 2661 N N . ILE A 1 353 ? -3.148 31.967 6.733 1.00 85.81 353 ILE A N 1
ATOM 2662 C CA . ILE A 1 353 ? -3.365 33.389 7.048 1.00 85.81 353 ILE A CA 1
ATOM 2663 C C . ILE A 1 353 ? -2.349 33.884 8.088 1.00 85.81 353 ILE A C 1
ATOM 2665 O O . ILE A 1 353 ? -1.802 34.969 7.914 1.00 85.81 353 ILE A O 1
ATOM 2669 N N . GLN A 1 354 ? -2.065 33.081 9.117 1.00 84.69 354 GLN A N 1
ATOM 2670 C CA . GLN A 1 354 ? -1.070 33.397 10.149 1.00 84.69 354 GLN A CA 1
ATOM 2671 C C . GLN A 1 354 ? 0.359 33.387 9.590 1.00 84.69 354 GLN A C 1
ATOM 2673 O O . GLN A 1 354 ? 1.086 34.362 9.745 1.00 84.69 354 GLN A O 1
ATOM 2678 N N . ASP A 1 355 ? 0.740 32.336 8.862 1.00 85.00 355 ASP A N 1
ATOM 2679 C CA . ASP A 1 355 ? 2.083 32.173 8.283 1.00 85.00 355 ASP A CA 1
ATOM 2680 C C . ASP A 1 355 ? 2.413 33.251 7.228 1.00 85.00 355 ASP A C 1
ATOM 2682 O O . ASP A 1 355 ? 3.580 33.595 7.001 1.00 85.00 355 ASP A O 1
ATOM 2686 N N . LEU A 1 356 ? 1.382 33.771 6.554 1.00 85.00 356 LEU A N 1
ATOM 2687 C CA . LEU A 1 356 ? 1.481 34.819 5.536 1.00 85.00 356 LEU A CA 1
ATOM 2688 C C . LEU A 1 356 ? 1.216 36.226 6.096 1.00 85.00 356 LEU A C 1
ATOM 2690 O O . LEU A 1 356 ? 1.309 37.183 5.334 1.00 85.00 356 LEU A O 1
ATOM 2694 N N . HIS A 1 357 ? 0.927 36.356 7.398 1.00 82.50 357 HIS A N 1
ATOM 2695 C CA . HIS A 1 357 ? 0.622 37.620 8.082 1.00 82.50 357 HIS A CA 1
ATOM 2696 C C . HIS A 1 357 ? -0.511 38.426 7.417 1.00 82.50 357 HIS A C 1
ATOM 2698 O O . HIS A 1 357 ? -0.443 39.645 7.296 1.00 82.50 357 HIS A O 1
ATOM 2704 N N . LEU A 1 358 ? -1.574 37.744 6.981 1.00 77.44 358 LEU A N 1
ATOM 2705 C CA . LEU A 1 358 ? -2.729 38.349 6.297 1.00 77.44 358 LEU A CA 1
ATOM 2706 C C . LEU A 1 358 ? -3.849 38.773 7.269 1.00 77.44 358 LEU A C 1
ATOM 2708 O O . LEU A 1 358 ? -5.017 38.797 6.884 1.00 77.44 358 LEU A O 1
ATOM 2712 N N . GLU A 1 359 ? -3.527 39.029 8.542 1.00 65.69 359 GLU A N 1
ATOM 2713 C CA . GLU A 1 359 ? -4.523 39.238 9.607 1.00 65.69 359 GLU A CA 1
ATOM 2714 C C . GLU A 1 359 ? -5.126 40.656 9.654 1.00 65.69 359 GLU A C 1
ATOM 2716 O O . GLU A 1 359 ? -6.200 40.802 10.236 1.00 65.69 359 GLU A O 1
ATOM 2721 N N . ASP A 1 360 ? -4.527 41.646 8.978 1.00 54.19 360 ASP A N 1
ATOM 2722 C CA . ASP A 1 360 ? -4.848 43.075 9.173 1.00 54.19 360 ASP A CA 1
ATOM 2723 C C . ASP A 1 360 ? -5.511 43.801 7.980 1.00 54.19 360 ASP A C 1
ATOM 2725 O O . ASP A 1 360 ? -5.704 45.012 8.035 1.00 54.19 360 ASP A O 1
ATOM 2729 N N . ASP A 1 361 ? -5.919 43.098 6.918 1.00 51.16 361 ASP A N 1
ATOM 2730 C CA . ASP A 1 361 ? -6.378 43.734 5.662 1.00 51.16 361 ASP A CA 1
ATOM 2731 C C . ASP A 1 361 ? -7.867 43.504 5.298 1.00 51.16 361 ASP A C 1
ATOM 2733 O O . ASP A 1 361 ? -8.243 43.546 4.119 1.00 51.16 361 ASP A O 1
ATOM 2737 N N . GLY A 1 362 ? -8.754 43.282 6.280 1.00 39.75 362 GLY A N 1
ATOM 2738 C CA . GLY A 1 362 ? -10.206 43.274 6.017 1.00 39.75 362 GLY A CA 1
ATOM 2739 C C . GLY A 1 362 ? -11.107 42.731 7.111 1.00 39.75 362 GLY A C 1
ATOM 2740 O O . GLY A 1 362 ? -11.129 41.488 7.276 1.00 39.75 362 GLY A O 1
#

Radius of gyration: 33.12 Å; chains: 1; bounding box: 60×117×61 Å